Protein AF-T0K5M2-F1 (afdb_monomer_lite)

Foldseek 3Di:
DVQLLVCLVVLHARPAAQQNPDDPPVPDDDDDDDDPDPPCRSLNVLCCVLQVVQPDPAADAPPDDPVVLVVLLVSLQSLLSNLSSLSSVLSVCVVVLHAQVVNQVSLVSNVVSVVSCCGHPVRHLVNCLVCVLVDALVSNLSSLQSLLSSLLSLLSSLVSVVVCLVVVSHDVVVSVVCVVVVVSVCSNVVSLLVLLSSLQSFFFDPDQSAANVPDDPQPRRTSLRSHPPNVSNLSSLLSSLVVLLCVLQVDDLVPVVSNVVSLSSSVSSLSSLCSSCSVPVVSVVSSVVSVVSSVVSVVVSVVVPPPDDDDDDDDDDDDDDDD

Organism: Colletotrichum gloeosporioides (strain Cg-14) (NCBI:txid1237896)

Sequence (323 aa):
MFDTLSAAMTERPVTVSDEESKENDETKDEVEAGQQRRGSSTSDWNDRFIIKRHQKLAPLRWPCPEQAVSRELRDAAPVKVLLFRKITRLQTLSSRGAKEETVESAIQDALSVYRHWNMTYGPLFQDCVQYHDSLPSTVQSWYVCLLGHWLLAVMILADTISLMDEQSMSMPPRARQRAETNMIDNLRRSSTRMVSDLAKASTPREDDLGKLPEYHHAAKEGALLTEPWTMVLMRSFTMAGLSLLDEATTREPQDEIAVEDSQRRCEDCVKALWYLGRKSSLSLKVAAILGDGLERSRLRGLGSGTDFAGAGEQSTISQVEVF

pLDDT: mean 81.75, std 19.87, range [28.97, 98.44]

Radius of gyration: 25.28 Å; chains: 1; bounding box: 56×110×56 Å

Secondary structure (DSSP, 8-state):
-HHHHHHHHHTPPPSS-TTT------S---S----------HHHHHHHHHHHTT--SS---SS--HHHHHHHHHHHHHHHHHHHHHHHHHHHHHHTT--HHHHHHHHHHHHHHHHHHHHHTHHHHHHHHHTGGGS-HHHHHHHHHHHHHHHHHHHHHHHHHHHHHHTT-S-HHHHHHHHHTTHHHHHHHHHHHHHHHHHHHHSPPSSGGG--TTS-HHHHT-GGGG-S-HHHHHHHHHHHHHHHHHHHHHS-TT-HHHHHHHHHHHHHHHHHHHHHTTT-HHHHHHHHHHHHHHHHHHHHHHHTT------------------

Structure (mmCIF, N/CA/C/O backbone):
data_AF-T0K5M2-F1
#
_entry.id   AF-T0K5M2-F1
#
loop_
_atom_site.group_PDB
_atom_site.id
_atom_site.type_symbol
_atom_site.label_atom_id
_atom_site.label_alt_id
_atom_site.label_comp_id
_atom_site.label_asym_id
_atom_site.label_entity_id
_atom_site.label_seq_id
_atom_site.pdbx_PDB_ins_code
_atom_site.Cartn_x
_atom_site.Cartn_y
_atom_site.Cartn_z
_atom_site.occupancy
_atom_site.B_iso_or_equiv
_atom_site.auth_seq_id
_atom_site.auth_comp_id
_atom_site.auth_asym_id
_atom_site.auth_atom_id
_atom_site.pdbx_PDB_model_num
ATOM 1 N N . MET A 1 1 ? 3.183 17.706 4.857 1.00 62.88 1 MET A N 1
ATOM 2 C CA . MET A 1 1 ? 3.154 16.330 4.302 1.00 62.88 1 MET A CA 1
ATOM 3 C C . MET A 1 1 ? 4.054 15.381 5.081 1.00 62.88 1 MET A C 1
ATOM 5 O O . MET A 1 1 ? 3.549 14.362 5.525 1.00 62.88 1 MET A O 1
ATOM 9 N N . PHE A 1 2 ? 5.346 15.696 5.263 1.00 75.62 2 PHE A N 1
ATOM 10 C CA . PHE A 1 2 ? 6.266 14.824 6.010 1.00 75.62 2 PHE A CA 1
ATOM 11 C C . PHE A 1 2 ? 5.777 14.533 7.437 1.00 75.62 2 PHE A C 1
ATOM 13 O O . PHE A 1 2 ? 5.745 13.372 7.828 1.00 75.62 2 PHE A O 1
ATOM 20 N N . ASP A 1 3 ? 5.305 15.558 8.162 1.00 81.62 3 ASP A N 1
ATOM 21 C CA . ASP A 1 3 ? 4.740 15.384 9.509 1.00 81.62 3 ASP A CA 1
ATOM 22 C C . ASP A 1 3 ? 3.558 14.406 9.519 1.00 81.62 3 ASP A C 1
ATOM 24 O O . ASP A 1 3 ? 3.590 13.439 10.261 1.00 81.62 3 ASP A O 1
ATOM 28 N N . THR A 1 4 ? 2.575 14.583 8.630 1.00 81.88 4 THR A N 1
ATOM 29 C CA . THR A 1 4 ? 1.405 13.695 8.506 1.00 81.88 4 THR A CA 1
ATOM 30 C C . THR A 1 4 ? 1.795 12.244 8.229 1.00 81.88 4 THR A C 1
ATOM 32 O O . THR A 1 4 ? 1.283 11.331 8.868 1.00 81.88 4 THR A O 1
ATOM 35 N N . LEU A 1 5 ? 2.701 12.020 7.275 1.00 82.75 5 LEU A N 1
ATOM 36 C CA . LEU A 1 5 ? 3.111 10.670 6.893 1.00 82.75 5 LEU A CA 1
ATOM 37 C C . LEU A 1 5 ? 3.925 10.005 8.015 1.00 82.75 5 LEU A C 1
ATOM 39 O O . LEU A 1 5 ? 3.679 8.854 8.362 1.00 82.75 5 LEU A O 1
ATOM 43 N N . SER A 1 6 ? 4.854 10.755 8.621 1.00 84.56 6 SER A N 1
ATOM 44 C CA . SER A 1 6 ? 5.627 10.306 9.782 1.00 84.56 6 SER A CA 1
ATOM 45 C C . SER A 1 6 ? 4.716 9.986 10.957 1.00 84.56 6 SER A C 1
ATOM 47 O O . SER A 1 6 ? 4.902 8.942 11.567 1.00 84.56 6 SER A O 1
ATOM 49 N N . ALA A 1 7 ? 3.746 10.853 11.245 1.00 83.06 7 ALA A N 1
ATOM 50 C CA . ALA A 1 7 ? 2.798 10.699 12.334 1.00 83.06 7 ALA A CA 1
ATOM 51 C C . ALA A 1 7 ? 1.959 9.432 12.178 1.00 83.06 7 ALA A C 1
ATOM 53 O O . ALA A 1 7 ? 1.924 8.618 13.095 1.00 83.06 7 ALA A O 1
ATOM 54 N N . ALA A 1 8 ? 1.394 9.222 10.984 1.00 82.50 8 ALA A N 1
ATOM 55 C CA . ALA A 1 8 ? 0.623 8.025 10.664 1.00 82.50 8 ALA A CA 1
ATOM 56 C C . ALA A 1 8 ? 1.438 6.741 10.850 1.00 82.50 8 ALA A C 1
ATOM 58 O O . ALA A 1 8 ? 0.945 5.763 11.404 1.00 82.50 8 ALA A O 1
ATOM 59 N N . MET A 1 9 ? 2.693 6.748 10.391 1.00 86.94 9 MET A N 1
ATOM 60 C CA . MET A 1 9 ? 3.596 5.612 10.529 1.00 86.94 9 MET A CA 1
ATOM 61 C C . MET A 1 9 ? 3.960 5.370 12.000 1.00 86.94 9 MET A C 1
ATOM 63 O O . MET A 1 9 ? 3.878 4.247 12.482 1.00 86.94 9 MET A O 1
ATOM 67 N N . THR A 1 10 ? 4.395 6.379 12.743 1.00 86.06 10 THR A N 1
ATOM 68 C CA . THR A 1 10 ? 4.865 6.178 14.124 1.00 86.06 10 THR A CA 1
ATOM 69 C C . THR A 1 10 ? 3.744 6.234 15.160 1.00 86.06 10 THR A C 1
ATOM 71 O O . THR A 1 10 ? 4.054 6.326 16.342 1.00 86.06 10 THR A O 1
ATOM 74 N N . GLU A 1 11 ? 2.480 6.246 14.726 1.00 82.06 11 GLU A N 1
ATOM 75 C CA . GLU A 1 11 ? 1.286 6.323 15.583 1.00 82.06 11 GLU A CA 1
ATOM 76 C C . GLU A 1 11 ? 1.354 7.470 16.603 1.00 82.06 11 GLU A C 1
ATOM 78 O O . GLU A 1 11 ? 0.851 7.379 17.722 1.00 82.06 11 GLU A O 1
ATOM 83 N N . ARG A 1 12 ? 1.995 8.581 16.219 1.00 84.69 12 ARG A N 1
ATOM 84 C CA . ARG A 1 12 ? 2.067 9.780 17.060 1.00 84.69 12 ARG A CA 1
ATOM 85 C C . ARG A 1 12 ? 1.033 10.804 16.601 1.00 84.69 12 ARG A C 1
ATOM 87 O O . ARG A 1 12 ? 0.718 10.854 15.411 1.00 84.69 12 ARG A O 1
ATOM 94 N N . PRO A 1 13 ? 0.585 11.698 17.492 1.00 77.62 13 PRO A N 1
ATOM 95 C CA . PRO A 1 13 ? -0.178 12.867 17.082 1.00 77.62 13 PRO A CA 1
ATOM 96 C C . PRO A 1 13 ? 0.590 13.715 16.055 1.00 77.62 13 PRO A C 1
ATOM 98 O O . PRO A 1 13 ? 1.820 13.858 16.119 1.00 77.62 13 PRO A O 1
ATOM 101 N N . VAL A 1 14 ? -0.149 14.287 15.105 1.00 79.00 14 VAL A N 1
ATOM 102 C CA . VAL A 1 14 ? 0.370 15.334 14.215 1.00 79.00 14 VAL A CA 1
ATOM 103 C C . VAL A 1 14 ? 0.657 16.604 15.010 1.00 79.00 14 VAL A C 1
ATOM 105 O O . VAL A 1 14 ? 0.024 16.858 16.032 1.00 79.00 14 VAL A O 1
ATOM 108 N N . THR A 1 15 ? 1.605 17.410 14.530 1.00 77.44 15 THR A N 1
ATOM 109 C CA . THR A 1 15 ? 1.996 18.662 15.201 1.00 77.44 15 THR A CA 1
ATOM 110 C C . THR A 1 15 ? 0.858 19.683 15.184 1.00 77.44 15 THR A C 1
ATOM 112 O O . THR A 1 15 ? 0.702 20.453 16.125 1.00 77.44 15 THR A O 1
ATOM 115 N N . VAL A 1 16 ? 0.065 19.680 14.109 1.00 71.06 16 VAL A N 1
ATOM 116 C CA . VAL A 1 16 ? -1.137 20.502 13.954 1.00 71.06 16 VAL A CA 1
ATOM 117 C C . VAL A 1 16 ? -2.230 19.609 13.382 1.00 71.06 16 VAL A C 1
ATOM 119 O O . VAL A 1 16 ? -2.056 19.045 12.298 1.00 71.06 16 VAL A O 1
ATOM 122 N N . SER A 1 17 ? -3.333 19.446 14.113 1.00 68.69 17 SER A N 1
ATOM 123 C CA . SER A 1 17 ? -4.482 18.680 13.620 1.00 68.69 17 SER A CA 1
ATOM 124 C C . SER A 1 17 ? -5.353 19.498 12.659 1.00 68.69 17 SER A C 1
ATOM 126 O O . SER A 1 17 ? -5.371 20.733 12.683 1.00 68.69 17 SER A O 1
ATOM 128 N N . ASP A 1 18 ? -6.109 18.806 11.805 1.00 67.81 18 ASP A N 1
ATOM 129 C CA . ASP A 1 18 ? -7.063 19.445 10.888 1.00 67.81 18 ASP A CA 1
ATOM 130 C C . ASP A 1 18 ? -8.199 20.140 11.660 1.00 67.81 18 ASP A C 1
ATOM 132 O O . ASP A 1 18 ? -8.779 21.120 11.185 1.00 67.81 18 ASP A O 1
ATOM 136 N N . GLU A 1 19 ? -8.506 19.643 12.859 1.00 65.25 19 GLU A N 1
ATOM 137 C CA . GLU A 1 19 ? -9.478 20.199 13.794 1.00 65.25 19 GLU A CA 1
ATOM 138 C C . GLU A 1 19 ? -8.991 21.482 14.484 1.00 65.25 19 GLU A C 1
ATOM 140 O O . GLU A 1 19 ? -9.821 22.324 14.831 1.00 65.25 19 GLU A O 1
ATOM 145 N N . GLU A 1 20 ? -7.676 21.628 14.675 1.00 58.34 20 GLU A N 1
ATOM 146 C CA . GLU A 1 20 ? -7.018 22.826 15.224 1.00 58.34 20 GLU A CA 1
ATOM 147 C C . GLU A 1 20 ? -6.686 23.857 14.134 1.00 58.34 20 GLU A C 1
ATOM 149 O O . GLU A 1 20 ? -6.501 25.030 14.434 1.00 58.34 20 GLU A O 1
ATOM 154 N N . SER A 1 21 ? -6.687 23.451 12.859 1.00 56.62 21 SER A N 1
ATOM 155 C CA . SER A 1 21 ? -6.477 24.329 11.695 1.00 56.62 21 SER A CA 1
ATOM 156 C C . SER A 1 21 ? -7.741 25.082 11.255 1.00 56.62 21 SER A C 1
ATOM 158 O O . SER A 1 21 ? -7.838 25.516 10.107 1.00 56.62 21 SER A O 1
ATOM 160 N N . LYS A 1 22 ? -8.747 25.203 12.128 1.00 51.97 22 LYS A N 1
ATOM 161 C CA . LYS A 1 22 ? -9.926 26.024 11.846 1.00 51.97 22 LYS A CA 1
ATOM 162 C C . LYS A 1 22 ? -9.471 27.479 11.787 1.00 51.97 22 LYS A C 1
ATOM 164 O O . LYS A 1 22 ? -9.067 28.032 12.805 1.00 51.97 22 LYS A O 1
ATOM 169 N N . GLU A 1 23 ? -9.547 28.106 10.616 1.00 47.66 23 GLU A N 1
ATOM 170 C CA . GLU A 1 23 ? -9.663 29.561 10.590 1.00 47.66 23 GLU A CA 1
ATOM 171 C C . GLU A 1 23 ? -10.908 29.901 11.418 1.00 47.66 23 GLU A C 1
ATOM 173 O O . GLU A 1 23 ? -12.000 29.396 11.141 1.00 47.66 23 GLU A O 1
ATOM 178 N N . ASN A 1 24 ? -10.736 30.689 12.481 1.00 39.84 24 ASN A N 1
ATOM 179 C CA . ASN A 1 24 ? -11.857 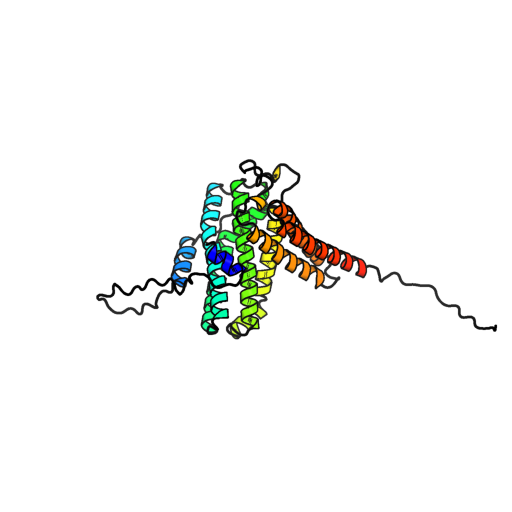31.379 13.099 1.00 39.84 24 ASN A CA 1
ATOM 180 C C . ASN A 1 24 ? -12.445 32.281 12.011 1.00 39.84 24 ASN A C 1
ATOM 182 O O . ASN A 1 24 ? -11.977 33.400 11.812 1.00 39.84 24 ASN A O 1
ATOM 186 N N . ASP A 1 25 ? -13.471 31.809 11.311 1.00 41.97 25 ASP A N 1
ATOM 187 C CA . ASP A 1 25 ? -14.315 32.632 10.441 1.00 41.97 25 ASP A CA 1
ATOM 188 C C . ASP A 1 25 ? -15.221 33.532 11.315 1.00 41.97 25 ASP A C 1
ATOM 190 O O . ASP A 1 25 ? -16.431 33.609 11.149 1.00 41.97 25 ASP A O 1
ATOM 194 N N . GLU A 1 26 ? -14.635 34.170 12.335 1.00 42.03 26 GLU A N 1
ATOM 195 C CA . GLU A 1 26 ? -15.303 35.056 13.294 1.00 42.03 26 GLU A CA 1
ATOM 196 C C . GLU A 1 26 ? -15.334 36.511 12.808 1.00 42.03 26 GLU A C 1
ATOM 198 O O . GLU A 1 26 ? -15.679 37.417 13.558 1.00 42.03 26 GLU A O 1
ATOM 203 N N . THR A 1 27 ? -15.007 36.782 11.543 1.00 43.94 27 THR A N 1
ATOM 204 C CA . THR A 1 27 ? 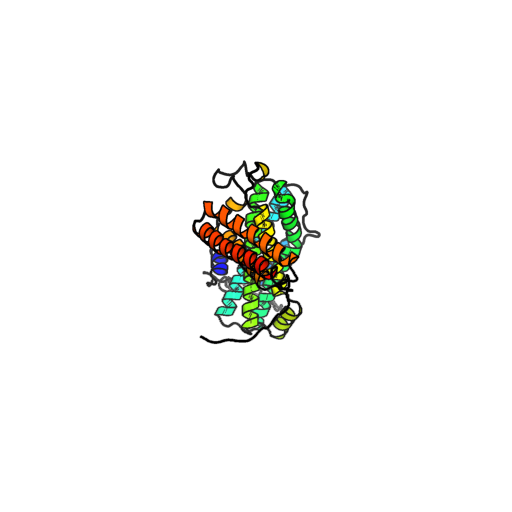-15.148 38.133 10.982 1.00 43.94 27 THR A CA 1
ATOM 205 C C . THR A 1 27 ? -15.655 38.098 9.548 1.00 43.94 27 THR A C 1
ATOM 207 O O . THR A 1 27 ? -14.895 38.335 8.612 1.00 43.94 27 THR A O 1
ATOM 210 N N . LYS A 1 28 ? -16.965 37.845 9.395 1.00 41.09 28 LYS A N 1
ATOM 211 C CA . LYS A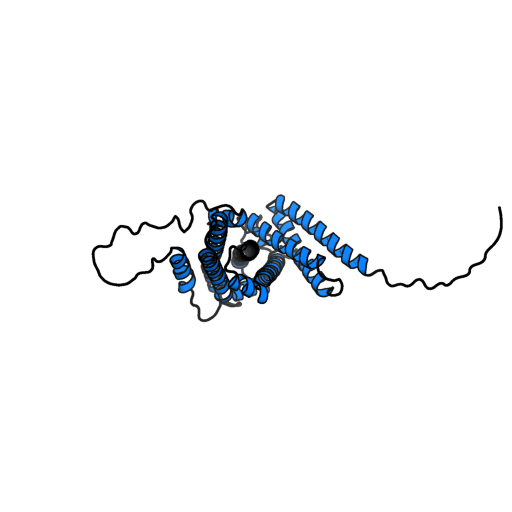 1 28 ? -17.887 38.576 8.494 1.00 41.09 28 LYS A CA 1
ATOM 212 C C . LYS A 1 28 ? -19.299 37.973 8.536 1.00 41.09 28 LYS A C 1
ATOM 214 O O . LYS A 1 28 ? -19.767 37.407 7.558 1.00 41.09 28 LYS A O 1
ATOM 219 N N . ASP A 1 29 ? -19.994 38.179 9.651 1.00 36.25 29 ASP A N 1
ATOM 220 C CA . ASP A 1 29 ? -21.460 38.160 9.676 1.00 36.25 29 ASP A CA 1
ATOM 221 C C . ASP A 1 29 ? -21.952 39.568 10.040 1.00 36.25 29 ASP A C 1
ATOM 223 O O . ASP A 1 29 ? -22.272 39.871 11.186 1.00 36.25 29 ASP A O 1
ATOM 227 N N . GLU A 1 30 ? -22.010 40.448 9.039 1.00 40.59 30 GLU A N 1
ATOM 228 C CA . GLU A 1 30 ? -23.050 41.474 9.008 1.00 40.59 30 GLU A CA 1
ATOM 229 C C . GLU A 1 30 ? -24.086 41.046 7.967 1.00 40.59 30 GLU A C 1
ATOM 231 O O . GLU A 1 30 ? -23.853 41.120 6.766 1.00 40.59 30 GLU A O 1
ATOM 236 N N . VAL A 1 31 ? -25.226 40.598 8.503 1.00 42.16 31 VAL A N 1
ATOM 237 C CA . VAL A 1 31 ? -26.570 40.639 7.915 1.00 42.16 31 VAL A CA 1
ATOM 238 C C . VAL A 1 31 ? -26.751 39.889 6.588 1.00 42.16 31 VAL A C 1
ATOM 240 O O . VAL A 1 31 ? -26.546 40.451 5.524 1.00 42.16 31 VAL A O 1
ATOM 243 N N . GLU A 1 32 ? -27.284 38.662 6.640 1.00 34.16 32 GLU A N 1
ATOM 244 C CA . GLU A 1 32 ? -28.533 38.316 5.936 1.00 34.16 32 GLU A CA 1
ATOM 245 C C . GLU A 1 32 ? -29.036 36.895 6.256 1.00 34.16 32 GLU A C 1
ATOM 247 O O . GLU A 1 32 ? -28.305 35.983 6.632 1.00 34.16 32 GLU A O 1
ATOM 252 N N . ALA A 1 33 ? -30.355 36.759 6.180 1.00 37.84 33 ALA A N 1
ATOM 253 C CA . ALA A 1 33 ? -31.188 35.773 6.846 1.00 37.84 33 ALA A CA 1
ATOM 254 C C . ALA A 1 33 ? -31.039 34.302 6.396 1.00 37.84 33 ALA A C 1
ATOM 256 O O . ALA A 1 33 ? -30.951 33.976 5.216 1.00 37.84 33 ALA A O 1
ATOM 257 N N . GLY A 1 34 ? -31.256 33.393 7.356 1.00 36.47 34 GLY A N 1
ATOM 258 C CA . GLY A 1 34 ? -32.264 32.342 7.164 1.00 36.47 34 GLY A CA 1
ATOM 259 C C . GLY A 1 34 ? -31.859 31.030 6.488 1.00 36.47 34 GLY A C 1
ATOM 260 O O . GLY A 1 34 ? -32.738 30.350 5.965 1.00 36.47 34 GLY A O 1
ATOM 261 N N . GLN A 1 35 ? -30.595 30.606 6.530 1.00 33.69 35 GLN A N 1
ATOM 262 C CA . GLN A 1 35 ? -30.238 29.222 6.189 1.00 33.69 35 GLN A CA 1
ATOM 263 C C . GLN A 1 35 ? -29.365 28.606 7.277 1.00 33.69 35 GLN A C 1
ATOM 265 O O . GLN A 1 35 ? -28.280 29.099 7.569 1.00 33.69 35 GLN A O 1
ATOM 270 N N . GLN A 1 36 ? -29.834 27.496 7.857 1.00 35.81 36 GLN A N 1
ATOM 271 C CA . GLN A 1 36 ? -29.040 26.601 8.699 1.00 35.81 36 GLN A CA 1
ATOM 272 C C . GLN A 1 36 ? -27.835 26.086 7.901 1.00 35.81 36 GLN A C 1
ATOM 274 O O . GLN A 1 36 ? -27.866 25.016 7.293 1.00 35.81 36 GLN A O 1
ATOM 279 N N . ARG A 1 37 ? -26.745 26.853 7.901 1.00 36.56 37 ARG A N 1
ATOM 280 C CA . ARG A 1 37 ? -25.438 26.380 7.467 1.00 36.56 37 ARG A CA 1
ATOM 281 C C . ARG A 1 37 ? -24.904 25.482 8.575 1.00 36.56 37 ARG A C 1
ATOM 283 O O . ARG A 1 37 ? -24.363 25.952 9.570 1.00 36.56 37 ARG A O 1
ATOM 290 N N . ARG A 1 38 ? -25.080 24.164 8.417 1.00 37.00 38 ARG A N 1
ATOM 291 C CA . ARG A 1 38 ? -24.237 23.182 9.114 1.00 37.00 38 ARG A CA 1
ATOM 292 C C . ARG A 1 38 ? -22.789 23.600 8.869 1.00 37.00 38 ARG A C 1
ATOM 294 O O . ARG A 1 38 ? -22.379 23.663 7.713 1.00 37.00 38 ARG A O 1
ATOM 301 N N . GLY A 1 39 ? -22.059 23.923 9.936 1.00 37.28 39 GLY A N 1
ATOM 302 C CA . GLY A 1 39 ? -20.655 24.314 9.857 1.00 37.28 39 GLY A CA 1
ATOM 303 C C . GLY A 1 39 ? -19.879 23.309 9.009 1.00 37.28 39 GLY A C 1
ATOM 304 O O . GLY A 1 39 ? -19.819 22.123 9.335 1.00 37.28 39 GLY A O 1
ATOM 305 N N . SER A 1 40 ? -19.348 23.778 7.883 1.00 40.41 40 SER A N 1
ATOM 306 C CA . SER A 1 40 ? -18.559 22.971 6.960 1.00 40.41 40 SER A CA 1
ATOM 307 C C . SER A 1 40 ? -17.238 22.634 7.642 1.00 40.41 40 SER A C 1
ATOM 309 O O . SER A 1 40 ? -16.347 23.476 7.710 1.00 40.41 40 SER A O 1
ATOM 311 N N . SER A 1 41 ? -17.111 21.424 8.190 1.00 50.34 41 SER A N 1
ATOM 312 C CA . SER A 1 41 ? -15.847 20.977 8.785 1.00 50.34 41 SER A CA 1
ATOM 313 C C . SER A 1 41 ? -14.713 21.016 7.747 1.00 50.34 41 SER A C 1
ATOM 315 O O . SER A 1 41 ? -14.940 20.794 6.557 1.00 50.34 41 SER A O 1
ATOM 317 N N . THR A 1 42 ? -13.476 21.259 8.177 1.00 50.97 42 THR A N 1
ATOM 318 C CA . THR A 1 42 ? -12.269 21.202 7.327 1.00 50.97 42 THR A CA 1
ATOM 319 C C . THR A 1 42 ? -12.089 19.834 6.643 1.00 50.97 42 THR A C 1
ATOM 321 O O . THR A 1 42 ? -11.547 19.760 5.538 1.00 50.97 42 THR A O 1
ATOM 324 N N . SER A 1 43 ? -12.622 18.757 7.243 1.00 52.50 43 SER A N 1
ATOM 325 C CA . SER A 1 43 ? -12.725 17.421 6.628 1.00 52.50 43 SER A CA 1
ATOM 326 C C . SER A 1 43 ? -13.580 17.437 5.352 1.00 52.50 43 SER A C 1
ATOM 328 O O . SER A 1 43 ? -13.162 16.889 4.333 1.00 52.50 43 SER A O 1
ATOM 330 N N . ASP A 1 44 ? -14.720 18.136 5.382 1.00 56.62 44 ASP A N 1
ATOM 331 C CA . ASP A 1 44 ? -15.634 18.296 4.239 1.00 56.62 44 ASP A CA 1
ATOM 332 C C . ASP A 1 44 ? -15.012 19.183 3.143 1.00 56.62 44 ASP A C 1
ATOM 334 O O . ASP A 1 44 ? -15.174 18.923 1.953 1.00 56.62 44 ASP A O 1
ATOM 338 N N . TRP A 1 45 ? -14.201 20.181 3.520 1.00 55.19 45 TRP A N 1
ATOM 339 C CA . TRP A 1 45 ? -13.429 20.982 2.560 1.00 55.19 45 TRP A CA 1
ATOM 340 C C . TRP A 1 45 ? -12.387 20.146 1.801 1.00 55.19 45 TRP A C 1
ATOM 342 O O . TRP A 1 45 ? -12.370 20.159 0.570 1.00 55.19 45 TRP A O 1
ATOM 352 N N . ASN A 1 46 ? -11.535 19.384 2.492 1.00 61.00 46 ASN A N 1
ATOM 353 C CA . ASN A 1 46 ? -10.502 18.582 1.824 1.00 61.00 46 ASN A CA 1
ATOM 354 C C . ASN A 1 46 ? -11.101 17.527 0.882 1.00 61.00 46 ASN A C 1
ATOM 356 O O . ASN A 1 46 ? -10.656 17.402 -0.262 1.00 61.00 46 ASN A O 1
ATOM 360 N N . ASP A 1 47 ? -12.136 16.813 1.331 1.00 63.59 47 ASP A N 1
ATOM 361 C CA . ASP A 1 47 ? -12.785 15.774 0.529 1.00 63.59 47 ASP A CA 1
ATOM 362 C C . ASP A 1 47 ? -13.465 16.392 -0.694 1.00 63.59 47 ASP A C 1
ATOM 364 O O . ASP A 1 47 ? -13.290 15.930 -1.821 1.00 63.59 47 ASP A O 1
ATOM 368 N N . ARG A 1 48 ? -14.172 17.510 -0.517 1.00 59.84 48 ARG A N 1
ATOM 369 C CA . ARG A 1 48 ? -14.906 18.161 -1.601 1.00 59.84 48 ARG A CA 1
ATOM 370 C C . ARG A 1 48 ? -13.992 18.744 -2.678 1.00 59.84 48 ARG A C 1
ATOM 372 O O . ARG A 1 48 ? -14.342 18.641 -3.849 1.00 59.84 48 ARG A O 1
ATOM 379 N N . PHE A 1 49 ? -12.840 19.317 -2.335 1.00 60.12 49 PHE A N 1
ATOM 380 C CA . PHE A 1 49 ? -11.928 19.889 -3.337 1.00 60.12 49 PHE A CA 1
ATOM 381 C C . PHE A 1 49 ? -11.051 18.838 -4.023 1.00 60.12 49 PHE A C 1
ATOM 383 O O . PHE A 1 49 ? -10.828 18.933 -5.231 1.00 60.12 49 PHE A O 1
ATOM 390 N N . ILE A 1 50 ? -10.591 17.820 -3.291 1.00 63.72 50 ILE A N 1
ATOM 391 C CA . ILE A 1 50 ? -9.723 16.775 -3.847 1.00 63.72 50 ILE A CA 1
ATOM 392 C C . ILE A 1 50 ? -10.544 15.766 -4.671 1.00 63.72 50 ILE A C 1
ATOM 394 O O . ILE A 1 50 ? -10.134 15.405 -5.775 1.00 63.72 50 ILE A O 1
ATOM 398 N N . ILE A 1 51 ? -11.732 15.370 -4.194 1.00 65.00 51 ILE A N 1
ATOM 399 C CA . ILE A 1 51 ? -12.564 14.332 -4.826 1.00 65.00 51 ILE A CA 1
ATOM 400 C C . ILE A 1 51 ? -13.470 14.915 -5.926 1.00 65.00 51 ILE A C 1
ATOM 402 O O . ILE A 1 51 ? -13.559 14.327 -7.005 1.00 65.00 51 ILE A O 1
ATOM 406 N N . LYS A 1 52 ? -14.121 16.083 -5.734 1.00 56.88 52 LYS A N 1
ATOM 407 C CA . LYS A 1 52 ? -15.039 16.619 -6.773 1.00 56.88 52 LYS A CA 1
ATOM 408 C C . LYS A 1 52 ? -14.330 17.182 -8.001 1.00 56.88 52 LYS A C 1
ATOM 410 O O . LYS A 1 52 ? -14.944 17.227 -9.063 1.00 56.88 52 LYS A O 1
ATOM 415 N N . ARG A 1 53 ? -13.055 17.574 -7.902 1.00 55.31 53 ARG A N 1
ATOM 416 C CA . ARG A 1 53 ? -12.278 18.026 -9.071 1.00 55.31 53 ARG A CA 1
ATOM 417 C C . ARG A 1 53 ? -12.076 16.909 -10.109 1.00 55.31 53 ARG A C 1
ATOM 419 O O . ARG A 1 53 ? -11.817 17.213 -11.268 1.00 55.31 53 ARG A O 1
ATOM 426 N N . HIS A 1 54 ? -12.255 15.643 -9.719 1.00 57.62 54 HIS A N 1
ATOM 427 C CA . HIS A 1 54 ? -11.913 14.468 -10.525 1.00 57.62 54 HIS A CA 1
ATOM 428 C C . HIS A 1 54 ? -13.102 13.528 -10.789 1.00 57.62 54 HIS A C 1
ATOM 430 O O . HIS A 1 54 ? -12.918 12.314 -10.857 1.00 57.62 54 HIS A O 1
ATOM 436 N N . GLN A 1 55 ? -14.321 14.051 -10.977 1.00 59.31 55 GLN A N 1
ATOM 437 C CA . GLN A 1 55 ? -15.434 13.247 -11.511 1.00 59.31 55 GLN A CA 1
ATOM 438 C C . GLN A 1 55 ? -15.187 12.913 -12.993 1.00 59.31 55 GLN A C 1
ATOM 440 O O . GLN A 1 55 ? -15.730 13.545 -13.896 1.00 59.31 55 GLN A O 1
ATOM 445 N N . LYS A 1 56 ? -14.308 11.940 -13.247 1.00 64.75 56 LYS A N 1
ATOM 446 C CA . LYS A 1 56 ? -14.044 11.395 -14.582 1.00 64.75 56 LYS A CA 1
ATOM 447 C C . LYS A 1 56 ? -15.112 10.353 -14.915 1.00 64.75 56 LYS A C 1
ATOM 449 O O . LYS A 1 56 ? -15.477 9.543 -14.069 1.00 64.75 56 LYS A O 1
ATOM 454 N N . LEU A 1 57 ? -15.601 10.374 -16.158 1.00 66.31 57 LEU A N 1
ATOM 455 C CA . LEU A 1 57 ? -16.585 9.406 -16.663 1.00 66.31 57 LEU A CA 1
ATOM 456 C C . LEU A 1 57 ? -16.004 7.986 -16.763 1.00 66.31 57 LEU A C 1
ATOM 458 O O . LEU A 1 57 ? -16.750 7.016 -16.671 1.00 66.31 57 LEU A O 1
ATOM 462 N N . ALA A 1 58 ? -14.685 7.873 -16.947 1.00 82.06 58 ALA A N 1
ATOM 463 C CA . ALA A 1 58 ? -13.964 6.609 -16.975 1.00 82.06 58 ALA A CA 1
ATOM 464 C C . ALA A 1 58 ? -12.524 6.770 -16.439 1.00 82.06 58 ALA A C 1
ATOM 466 O O . ALA A 1 58 ? -11.933 7.843 -16.616 1.00 82.06 58 ALA A O 1
ATOM 467 N N . PRO A 1 59 ? -11.944 5.727 -15.818 1.00 89.50 59 PRO A N 1
ATOM 468 C CA . PRO A 1 59 ? -10.550 5.719 -15.369 1.00 89.50 59 PRO A CA 1
ATOM 469 C C . PRO A 1 59 ? -9.581 5.686 -16.557 1.00 89.50 59 PRO A C 1
ATOM 471 O O . PRO A 1 59 ? -9.876 5.065 -17.581 1.00 89.50 59 PRO A O 1
ATOM 474 N N . LEU A 1 60 ? -8.405 6.306 -16.417 1.00 92.94 60 LEU A N 1
ATOM 475 C CA . LEU A 1 60 ? -7.347 6.210 -17.429 1.00 92.94 60 LEU A CA 1
ATOM 476 C C . LEU A 1 60 ? -6.785 4.776 -17.474 1.00 92.94 60 LEU A C 1
ATOM 478 O O . LEU A 1 60 ? -6.640 4.135 -16.434 1.00 92.94 60 LEU A O 1
ATOM 482 N N . ARG A 1 61 ? -6.466 4.280 -18.675 1.00 94.12 61 ARG A N 1
ATOM 483 C CA . ARG A 1 61 ? -5.876 2.952 -18.919 1.00 94.12 61 ARG A CA 1
ATOM 484 C C . ARG A 1 61 ? -4.619 3.071 -19.776 1.00 94.12 61 ARG A C 1
ATOM 486 O O . ARG A 1 61 ? -4.504 4.006 -20.570 1.00 94.12 61 ARG A O 1
ATOM 493 N N . TRP A 1 62 ? -3.694 2.131 -19.633 1.00 91.75 62 TRP A N 1
ATOM 494 C CA . TRP A 1 62 ? -2.560 1.956 -20.547 1.00 91.75 62 TRP A CA 1
ATOM 495 C C . TRP A 1 62 ? -2.949 1.011 -21.704 1.00 91.75 62 TRP A C 1
ATOM 497 O O . TRP A 1 62 ? -3.706 0.066 -21.469 1.00 91.75 62 TRP A O 1
ATOM 507 N N . PRO A 1 63 ? -2.439 1.197 -22.938 1.00 92.62 63 PRO A N 1
ATOM 508 C CA . PRO A 1 63 ? -1.540 2.260 -23.393 1.00 92.62 63 PRO A CA 1
ATOM 509 C C . PRO A 1 63 ? -2.246 3.606 -23.588 1.00 92.62 63 PRO A C 1
ATOM 511 O O . PRO A 1 63 ? -3.343 3.684 -24.136 1.00 92.62 63 PRO A O 1
ATOM 514 N N . CYS A 1 64 ? -1.591 4.688 -23.166 1.00 91.31 64 CYS A N 1
ATOM 515 C CA . CYS A 1 64 ? -2.047 6.059 -23.393 1.00 91.31 64 CYS A CA 1
ATOM 516 C C . CYS A 1 64 ? -0.848 7.023 -23.500 1.00 91.31 64 CYS A C 1
ATOM 518 O O . CYS A 1 64 ? 0.278 6.635 -23.184 1.00 91.31 64 CYS A O 1
ATOM 520 N N . PRO A 1 65 ? -1.046 8.273 -23.967 1.00 93.25 65 PRO A N 1
ATOM 521 C CA . PRO A 1 65 ? 0.045 9.237 -24.075 1.00 93.25 65 PRO A CA 1
ATOM 522 C C . PRO A 1 65 ? 0.726 9.487 -22.725 1.00 93.25 65 PRO A C 1
ATOM 524 O O . PRO A 1 65 ? 0.047 9.685 -21.716 1.00 93.25 65 PRO A O 1
ATOM 527 N N . GLU A 1 66 ? 2.058 9.577 -22.710 1.00 90.88 66 GLU A N 1
ATOM 528 C CA . GLU A 1 66 ? 2.835 9.798 -21.481 1.00 90.88 66 GLU A CA 1
ATOM 529 C C . GLU A 1 66 ? 2.353 11.031 -20.706 1.00 90.88 66 GLU A C 1
ATOM 531 O O . GLU A 1 66 ? 2.168 10.968 -19.493 1.00 90.88 66 GLU A O 1
ATOM 536 N N . GLN A 1 67 ? 2.035 12.135 -21.398 1.00 92.31 67 GLN A N 1
ATOM 537 C CA . GLN A 1 67 ? 1.555 13.342 -20.720 1.00 92.31 67 GLN A CA 1
ATOM 538 C C . GLN A 1 67 ? 0.219 13.131 -19.992 1.00 92.31 67 GLN A C 1
ATOM 540 O O . GLN A 1 67 ? -0.067 13.877 -19.052 1.00 92.31 67 GLN A O 1
ATOM 545 N N . ALA A 1 68 ? -0.606 12.169 -20.418 1.00 92.81 68 ALA A N 1
ATOM 546 C CA . ALA A 1 68 ? -1.832 11.803 -19.714 1.00 92.81 68 ALA A CA 1
ATOM 547 C C . ALA A 1 68 ? -1.495 11.057 -18.416 1.00 92.81 68 ALA A C 1
ATOM 549 O O . ALA A 1 68 ? -1.969 11.458 -17.355 1.00 92.81 68 ALA A O 1
ATOM 550 N N . VAL A 1 69 ? -0.587 10.075 -18.477 1.00 93.81 69 VAL A N 1
ATOM 551 C CA . VAL A 1 69 ? -0.090 9.350 -17.295 1.00 93.81 69 VAL A CA 1
ATOM 552 C C . VAL A 1 69 ? 0.546 10.312 -16.292 1.00 93.81 69 VAL A C 1
ATOM 554 O O . VAL A 1 69 ? 0.184 10.310 -15.119 1.00 93.81 69 VAL A O 1
ATOM 557 N N . SER A 1 70 ? 1.430 11.212 -16.732 1.00 92.31 70 SER A N 1
ATOM 558 C CA . SER A 1 70 ? 2.080 12.178 -15.836 1.00 92.31 70 SER A CA 1
ATOM 559 C C . SER A 1 70 ? 1.100 13.169 -15.201 1.00 92.31 70 SER A C 1
ATOM 561 O O . SER A 1 70 ? 1.377 13.707 -14.129 1.00 92.31 70 SER A O 1
ATOM 563 N N . ARG A 1 71 ? -0.025 13.494 -15.854 1.00 91.75 71 ARG A N 1
ATOM 564 C CA . ARG A 1 71 ? -1.103 14.280 -15.223 1.00 91.75 71 ARG A CA 1
ATOM 565 C C . ARG A 1 71 ? -1.818 13.444 -14.169 1.00 91.75 71 ARG A C 1
ATOM 567 O O . ARG A 1 71 ? -1.941 13.903 -13.043 1.00 91.75 71 ARG A O 1
ATOM 574 N N . GLU A 1 72 ? -2.177 12.209 -14.501 1.00 93.12 72 GLU A N 1
ATOM 575 C CA . GLU A 1 72 ? -2.874 11.309 -13.584 1.00 93.12 72 GLU A CA 1
ATOM 576 C C . GLU A 1 72 ? -2.066 11.041 -12.304 1.00 93.12 72 GLU A C 1
ATOM 578 O O . GLU A 1 72 ? -2.597 11.127 -11.200 1.00 93.12 72 GLU A O 1
ATOM 583 N N . LEU A 1 73 ? -0.755 10.807 -12.428 1.00 93.75 73 LEU A N 1
ATOM 584 C CA . LEU A 1 73 ? 0.138 10.625 -11.279 1.00 93.75 73 LEU A CA 1
ATOM 585 C C . LEU A 1 73 ? 0.211 11.879 -10.388 1.00 93.75 73 LEU A C 1
ATOM 587 O O . LEU A 1 73 ? 0.275 11.764 -9.162 1.00 93.75 73 LEU A O 1
ATOM 591 N N . ARG A 1 74 ? 0.174 13.081 -10.983 1.00 92.12 74 ARG A N 1
ATOM 592 C CA . ARG A 1 74 ? 0.132 14.353 -10.238 1.00 92.12 74 ARG A CA 1
ATOM 593 C C . ARG A 1 74 ? -1.197 14.547 -9.513 1.00 92.12 74 ARG A C 1
ATOM 595 O O . ARG A 1 74 ? -1.184 14.983 -8.365 1.00 92.12 74 ARG A O 1
ATOM 602 N N . ASP A 1 75 ? -2.306 14.188 -10.151 1.00 91.00 75 ASP A N 1
ATOM 603 C CA . ASP A 1 75 ? -3.654 14.282 -9.576 1.00 91.00 75 ASP A CA 1
ATOM 604 C C . ASP A 1 75 ? -3.863 13.266 -8.434 1.00 91.00 75 ASP A C 1
ATOM 606 O O . ASP A 1 75 ? -4.518 13.567 -7.434 1.00 91.00 75 ASP A O 1
ATOM 610 N N . ALA A 1 76 ? -3.238 12.088 -8.525 1.00 93.06 76 ALA A N 1
ATOM 611 C CA . ALA A 1 76 ? -3.291 11.047 -7.498 1.00 93.06 76 ALA A CA 1
ATOM 612 C C . ALA A 1 76 ? -2.491 11.406 -6.226 1.00 93.06 76 ALA A C 1
ATOM 614 O O . ALA A 1 76 ? -2.867 11.031 -5.111 1.00 93.06 76 ALA A O 1
ATOM 615 N N . ALA A 1 77 ? -1.396 12.161 -6.357 1.00 91.56 77 ALA A N 1
ATOM 616 C CA . ALA A 1 77 ? -0.522 12.528 -5.240 1.00 91.56 77 ALA A CA 1
ATOM 617 C C . ALA A 1 77 ? -1.246 13.163 -4.027 1.00 91.56 77 ALA A C 1
ATOM 619 O O . ALA A 1 77 ? -1.024 12.696 -2.904 1.00 91.56 77 ALA A O 1
ATOM 620 N N . PRO A 1 78 ? -2.122 14.178 -4.176 1.00 90.50 78 PRO A N 1
ATOM 621 C CA . PRO A 1 78 ? -2.865 14.740 -3.046 1.00 90.50 78 PRO A CA 1
ATOM 622 C C . PRO A 1 78 ? -3.873 13.762 -2.427 1.00 90.50 78 PRO A C 1
ATOM 624 O O . PRO A 1 78 ? -4.093 13.820 -1.219 1.00 90.50 78 PRO A O 1
ATOM 627 N N . VAL A 1 79 ? -4.448 12.836 -3.200 1.00 92.75 79 VAL A N 1
ATOM 628 C CA . VAL A 1 79 ? -5.396 11.822 -2.693 1.00 92.75 79 VAL A CA 1
ATOM 629 C C . VAL A 1 79 ? -4.692 10.847 -1.753 1.00 92.75 79 VAL A C 1
ATOM 631 O O . VAL A 1 79 ? -5.200 10.521 -0.681 1.00 92.75 79 VAL A O 1
ATOM 634 N N . LYS A 1 80 ? -3.466 10.451 -2.103 1.00 94.00 80 LYS A N 1
ATOM 635 C CA . LYS A 1 80 ? -2.599 9.666 -1.223 1.00 94.00 80 LYS A CA 1
ATOM 636 C C . LYS A 1 80 ? -2.356 10.363 0.112 1.00 94.00 80 LYS A C 1
ATOM 638 O O . LYS A 1 80 ? -2.473 9.753 1.168 1.00 94.00 80 LYS A O 1
ATOM 643 N N . VAL A 1 81 ? -2.035 11.653 0.073 1.00 91.50 81 VAL A N 1
ATOM 644 C CA . VAL A 1 81 ? -1.802 12.454 1.285 1.00 91.50 81 VAL A CA 1
ATOM 645 C C . VAL A 1 81 ? -3.078 12.585 2.109 1.00 91.50 81 VAL A C 1
ATOM 647 O O . VAL A 1 81 ? -3.021 12.502 3.334 1.00 91.50 81 VAL A O 1
ATOM 650 N N . LEU A 1 82 ? -4.225 12.755 1.448 1.00 92.31 82 LEU A N 1
ATOM 651 C CA . LEU A 1 82 ? -5.525 12.806 2.102 1.00 92.31 82 LEU A CA 1
ATOM 652 C C . LEU A 1 82 ? -5.794 11.529 2.903 1.00 92.31 82 LEU A C 1
ATOM 654 O O . LEU A 1 82 ? -6.210 11.631 4.052 1.00 92.31 82 LEU A O 1
ATOM 658 N N . LEU A 1 83 ? -5.482 10.346 2.363 1.00 95.56 83 LEU A N 1
ATOM 659 C CA . LEU A 1 83 ? -5.646 9.090 3.099 1.00 95.56 83 LEU A CA 1
ATOM 660 C C . LEU A 1 83 ? -4.806 9.062 4.386 1.00 95.56 83 LEU A C 1
ATOM 662 O O . LEU A 1 83 ? -5.333 8.743 5.450 1.00 95.56 83 LEU A O 1
ATOM 666 N N . PHE A 1 84 ? -3.539 9.482 4.324 1.00 94.69 84 PHE A N 1
ATOM 667 C CA . PHE A 1 84 ? -2.698 9.606 5.521 1.00 94.69 84 PHE A CA 1
ATOM 668 C C . PHE A 1 84 ? -3.273 10.586 6.552 1.00 94.69 84 PHE A C 1
ATOM 670 O O . PHE A 1 84 ? -3.239 10.289 7.743 1.00 94.69 84 PHE A O 1
ATOM 677 N N . ARG A 1 85 ? -3.865 11.710 6.122 1.00 92.88 85 ARG A N 1
ATOM 678 C CA . ARG A 1 85 ? -4.558 12.638 7.040 1.00 92.88 85 ARG A CA 1
ATOM 679 C C . ARG A 1 85 ? -5.736 11.963 7.739 1.00 92.88 85 ARG A C 1
ATOM 681 O O . ARG A 1 85 ? -5.904 12.118 8.948 1.00 92.88 85 ARG A O 1
ATOM 688 N N . LYS A 1 86 ? -6.534 11.181 7.003 1.00 93.69 86 LYS A N 1
ATOM 689 C CA . LYS A 1 86 ? -7.664 10.437 7.580 1.00 93.69 86 LYS A CA 1
ATOM 690 C C . LYS A 1 86 ? -7.192 9.402 8.604 1.00 93.69 86 LYS A C 1
ATOM 692 O O . LYS A 1 86 ? -7.794 9.303 9.667 1.00 93.69 86 LYS A O 1
ATOM 697 N N . ILE A 1 87 ? -6.079 8.714 8.344 1.00 95.94 87 ILE A N 1
ATOM 698 C CA . ILE A 1 87 ? -5.452 7.788 9.303 1.00 95.94 87 ILE A CA 1
ATOM 699 C C . ILE A 1 87 ? -5.014 8.525 10.573 1.00 95.94 87 ILE A C 1
ATOM 701 O O . ILE A 1 87 ? -5.391 8.122 11.670 1.00 95.94 87 ILE A O 1
ATOM 705 N N . THR A 1 88 ? -4.291 9.643 10.451 1.00 93.69 88 THR A N 1
ATOM 706 C CA . THR A 1 88 ? -3.858 10.411 11.634 1.00 93.69 88 THR A CA 1
ATOM 707 C C . THR A 1 88 ? -5.035 10.948 12.442 1.00 93.69 88 THR A C 1
ATOM 709 O O . THR A 1 88 ? -4.978 10.998 13.672 1.00 93.69 88 THR A O 1
ATOM 712 N N . ARG A 1 89 ? -6.132 11.313 11.769 1.00 92.62 89 ARG A N 1
ATOM 713 C CA . ARG A 1 89 ? -7.375 11.723 12.423 1.00 92.62 89 ARG A CA 1
ATOM 714 C C . ARG A 1 89 ? -7.981 10.569 13.218 1.00 92.62 89 ARG A C 1
ATOM 716 O O . ARG A 1 89 ? -8.329 10.766 14.376 1.00 92.62 89 ARG A O 1
ATOM 723 N N . LEU A 1 90 ? -8.048 9.369 12.641 1.00 94.75 90 LEU A N 1
ATOM 724 C CA . LEU A 1 90 ? -8.503 8.164 13.341 1.00 94.75 90 LEU A CA 1
ATOM 725 C C . LEU A 1 90 ? -7.644 7.869 14.581 1.00 94.75 90 LEU A C 1
ATOM 727 O O . LEU A 1 90 ? -8.182 7.750 15.679 1.00 94.75 90 LEU A O 1
ATOM 731 N N . GLN A 1 91 ? -6.319 7.845 14.440 1.00 93.94 91 GLN A N 1
ATOM 732 C CA . GLN A 1 91 ? -5.389 7.634 15.560 1.00 93.94 91 GLN A CA 1
ATOM 733 C C . GLN A 1 91 ? -5.558 8.699 16.664 1.00 93.94 91 GLN A C 1
ATOM 735 O O . GLN A 1 91 ? -5.542 8.398 17.859 1.00 93.94 91 GLN A O 1
ATOM 740 N N . THR A 1 92 ? -5.806 9.953 16.278 1.00 91.06 92 THR A N 1
ATOM 741 C CA . THR A 1 92 ? -6.073 11.049 17.223 1.00 91.06 92 THR A CA 1
ATOM 742 C C . THR A 1 92 ? -7.407 10.864 17.949 1.00 91.06 92 THR A C 1
ATOM 744 O O . THR A 1 92 ? -7.473 11.038 19.162 1.00 91.06 92 THR A O 1
ATOM 747 N N . LEU A 1 93 ? -8.470 10.477 17.239 1.00 91.00 93 LEU A N 1
ATOM 748 C CA . LEU A 1 93 ? -9.770 10.183 17.848 1.00 91.00 93 LEU A CA 1
ATOM 749 C C . LEU A 1 93 ? -9.687 9.001 18.822 1.00 91.00 93 LEU A C 1
ATOM 751 O O . LEU A 1 93 ? -10.302 9.059 19.886 1.00 91.00 93 LEU A O 1
ATOM 755 N N . SER A 1 94 ? -8.892 7.979 18.487 1.00 90.06 94 SER A N 1
ATOM 756 C CA . SER A 1 94 ? -8.624 6.843 19.370 1.00 90.06 94 SER A CA 1
ATOM 757 C C . SER A 1 94 ? -7.939 7.290 20.667 1.00 90.06 94 SER A C 1
ATOM 759 O O . SER A 1 94 ? -8.487 7.107 21.752 1.00 90.06 94 SER A O 1
ATOM 761 N N . SER A 1 95 ? -6.806 7.994 20.565 1.00 89.75 95 SER A N 1
ATOM 762 C CA . SER A 1 95 ? -6.051 8.456 21.744 1.00 89.75 95 SER A CA 1
ATOM 763 C C . SER A 1 95 ? -6.815 9.440 22.641 1.00 89.75 95 SER A C 1
ATOM 765 O O . SER A 1 95 ? -6.550 9.511 23.839 1.00 89.75 95 SER A O 1
ATOM 767 N N . ARG A 1 96 ? -7.777 10.192 22.087 1.00 90.06 96 ARG A N 1
ATOM 768 C CA . ARG A 1 96 ? -8.616 11.149 22.830 1.00 90.06 96 ARG A CA 1
ATOM 769 C C . ARG A 1 96 ? -9.909 10.539 23.388 1.00 90.06 96 ARG A C 1
ATOM 771 O O . ARG A 1 96 ? -10.688 11.273 23.991 1.00 90.06 96 ARG A O 1
ATOM 778 N N . GLY A 1 97 ? -10.165 9.244 23.183 1.00 88.88 97 GLY A N 1
ATOM 779 C CA . GLY A 1 97 ? -11.391 8.591 23.655 1.00 88.88 97 GLY A CA 1
ATOM 780 C C . GLY A 1 97 ? -12.659 9.203 23.050 1.00 88.88 97 GLY A C 1
ATOM 781 O O . GLY A 1 97 ? -13.623 9.485 23.762 1.00 88.88 97 GLY A O 1
ATOM 782 N N . ALA A 1 98 ? -12.639 9.490 21.745 1.00 92.12 98 ALA A N 1
ATOM 783 C CA . ALA A 1 98 ? -13.785 10.076 21.057 1.00 92.12 98 ALA A CA 1
ATOM 784 C C . ALA A 1 98 ? -15.015 9.150 21.080 1.00 92.12 98 ALA A C 1
ATOM 786 O O . ALA A 1 98 ? -14.898 7.931 21.175 1.00 92.12 98 ALA A O 1
ATOM 787 N N . LYS A 1 99 ? -16.208 9.743 20.942 1.00 93.38 99 LYS A N 1
ATOM 788 C CA . LYS A 1 99 ? -17.475 8.998 20.884 1.00 93.38 99 LYS A CA 1
ATOM 789 C C . LYS A 1 99 ? -17.550 8.105 19.644 1.00 93.38 99 LYS A C 1
ATOM 791 O O . LYS A 1 99 ? -17.088 8.513 18.572 1.00 93.38 99 LYS A O 1
ATOM 796 N N . GLU A 1 100 ? -18.223 6.963 19.773 1.00 95.06 100 GLU A N 1
ATOM 797 C CA . GLU A 1 100 ? -18.370 5.954 18.715 1.00 95.06 100 GLU A CA 1
ATOM 798 C C . GLU A 1 100 ? -18.903 6.537 17.399 1.00 95.06 100 GLU A C 1
ATOM 800 O O . GLU A 1 100 ? -18.394 6.216 16.324 1.00 95.06 100 GLU A O 1
ATOM 805 N N . GLU A 1 101 ? -19.867 7.467 17.447 1.00 94.44 101 GLU A N 1
ATOM 806 C CA . GLU A 1 101 ? -20.424 8.075 16.232 1.00 94.44 101 GLU A CA 1
ATOM 807 C C . GLU A 1 101 ? -19.395 8.937 15.492 1.00 94.44 101 GLU A C 1
ATOM 809 O O . GLU A 1 101 ? -19.407 9.029 14.262 1.00 94.44 101 GLU A O 1
ATOM 814 N N . THR A 1 102 ? -18.491 9.578 16.238 1.00 93.31 102 THR A N 1
ATOM 815 C CA . THR A 1 102 ? -17.427 10.411 15.662 1.00 93.31 102 THR A CA 1
ATOM 816 C C . THR A 1 102 ? -16.352 9.538 15.026 1.00 93.31 102 THR A C 1
ATOM 818 O O . THR A 1 102 ? -15.903 9.837 13.918 1.00 93.31 102 THR A O 1
ATOM 821 N N . VAL A 1 103 ? -15.978 8.446 15.700 1.00 95.19 103 VAL A N 1
ATOM 822 C CA . VAL A 1 103 ? -15.038 7.448 15.177 1.00 95.19 103 VAL A CA 1
ATOM 823 C C . VAL A 1 103 ? -15.593 6.824 13.900 1.00 95.19 103 VAL A C 1
ATOM 825 O O . VAL A 1 103 ? -14.926 6.845 12.869 1.00 95.19 103 VAL A O 1
ATOM 828 N N . GLU A 1 104 ? -16.839 6.353 13.916 1.00 96.62 104 GLU A N 1
ATOM 829 C CA . GLU A 1 104 ? -17.449 5.714 12.749 1.00 96.62 104 GLU A CA 1
ATOM 830 C C . GLU A 1 104 ? -17.593 6.682 11.567 1.00 96.62 104 GLU A C 1
ATOM 832 O O . GLU A 1 104 ? -17.318 6.304 10.430 1.00 96.62 104 GLU A O 1
ATOM 837 N N . SER A 1 105 ? -17.955 7.945 11.815 1.00 93.94 105 SER A N 1
ATOM 838 C CA . SER A 1 105 ? -17.967 8.978 10.772 1.00 93.94 105 SER A CA 1
ATOM 839 C C . SER A 1 105 ? -16.584 9.145 10.126 1.00 93.94 105 SER A C 1
ATOM 841 O O . SER A 1 105 ? -16.453 9.104 8.903 1.00 93.94 105 SER A O 1
ATOM 843 N N . ALA A 1 106 ? -15.523 9.219 10.937 1.00 94.75 106 ALA A N 1
ATOM 844 C CA . ALA A 1 106 ? -14.153 9.309 10.435 1.00 94.75 106 ALA A CA 1
ATOM 845 C C . ALA A 1 106 ? -13.702 8.042 9.677 1.00 94.75 106 ALA A C 1
ATOM 847 O O . ALA A 1 106 ? -12.975 8.155 8.687 1.00 94.75 106 ALA A O 1
ATOM 848 N N . ILE A 1 107 ? -14.154 6.849 10.089 1.00 96.69 107 ILE A N 1
ATOM 849 C CA . ILE A 1 107 ? -13.908 5.592 9.362 1.00 96.69 107 ILE A CA 1
ATOM 850 C C . ILE A 1 107 ? -14.559 5.665 7.976 1.00 96.69 107 ILE A C 1
ATOM 852 O O . ILE A 1 107 ? -13.914 5.362 6.970 1.00 96.69 107 ILE A O 1
ATOM 856 N N . GLN A 1 108 ? -15.818 6.103 7.893 1.00 95.31 108 GLN A N 1
ATOM 857 C CA . GLN A 1 108 ? -16.521 6.233 6.615 1.00 95.31 108 GLN A CA 1
ATOM 858 C C . GLN A 1 108 ? -15.866 7.265 5.689 1.00 95.31 108 GLN A C 1
ATOM 860 O O . GLN A 1 108 ? -15.735 6.994 4.490 1.00 95.31 108 GLN A O 1
ATOM 865 N N . ASP A 1 109 ? -15.391 8.387 6.237 1.00 92.81 109 ASP A N 1
ATOM 866 C CA . ASP A 1 109 ? -14.610 9.383 5.498 1.00 92.81 109 ASP A CA 1
ATOM 867 C C . ASP A 1 109 ? -13.343 8.743 4.902 1.00 92.81 109 ASP A C 1
ATOM 869 O O . ASP A 1 109 ? -13.102 8.851 3.699 1.00 92.81 109 ASP A O 1
ATOM 873 N N . ALA A 1 110 ? -12.555 8.016 5.703 1.00 96.19 110 ALA A N 1
ATOM 874 C CA . ALA A 1 110 ? -11.333 7.349 5.241 1.00 96.19 110 ALA A CA 1
ATOM 875 C C . ALA A 1 110 ? -11.615 6.312 4.137 1.00 96.19 110 ALA A C 1
ATOM 877 O O . ALA A 1 110 ? -10.954 6.292 3.094 1.00 96.19 110 ALA A O 1
ATOM 878 N N . LEU A 1 111 ? -12.650 5.490 4.327 1.00 95.94 111 LEU A N 1
ATOM 879 C CA . LEU A 1 111 ? -13.076 4.491 3.348 1.00 95.94 111 LEU A CA 1
ATOM 880 C C . LEU A 1 111 ? -13.596 5.126 2.051 1.00 95.94 111 LEU A C 1
ATOM 882 O O . LEU A 1 111 ? -13.475 4.527 0.981 1.00 95.94 111 LEU A O 1
ATOM 886 N N . SER A 1 112 ? -14.155 6.337 2.110 1.00 94.00 112 SER A N 1
ATOM 887 C CA . SER A 1 112 ? -14.574 7.070 0.913 1.00 94.00 112 SER A CA 1
ATOM 888 C C . SER A 1 112 ? -13.383 7.486 0.043 1.00 94.00 112 SER A C 1
ATOM 890 O O . SER A 1 112 ? -13.444 7.326 -1.178 1.00 94.00 112 SER A O 1
ATOM 892 N N . VAL A 1 113 ? -12.273 7.908 0.661 1.00 94.44 113 VAL A N 1
ATOM 893 C CA . VAL A 1 113 ? -11.018 8.242 -0.031 1.00 94.44 113 VAL A CA 1
ATOM 894 C C . VAL A 1 113 ? -10.436 6.998 -0.700 1.00 94.44 113 VAL A C 1
ATOM 896 O O . VAL A 1 113 ? -10.069 7.044 -1.875 1.00 94.44 113 VAL A O 1
ATOM 899 N N . TYR A 1 114 ? -10.424 5.866 0.011 1.00 95.94 114 TYR A N 1
ATOM 900 C CA . TYR A 1 114 ? -10.006 4.579 -0.548 1.00 95.94 114 TYR A CA 1
ATOM 901 C C . TYR A 1 114 ? -10.839 4.178 -1.777 1.00 95.94 114 TYR A C 1
ATOM 903 O O . TYR A 1 114 ? -10.287 3.871 -2.836 1.00 95.94 114 TYR A O 1
ATOM 911 N N . ARG A 1 115 ? -12.175 4.244 -1.677 1.00 93.94 115 ARG A N 1
ATOM 912 C CA . ARG A 1 115 ? -13.072 3.949 -2.808 1.00 93.94 115 ARG A CA 1
ATOM 913 C C . ARG A 1 115 ? -12.829 4.889 -3.986 1.00 93.94 115 ARG A C 1
ATOM 915 O O . ARG A 1 115 ? -12.780 4.427 -5.123 1.00 93.94 115 ARG A O 1
ATOM 922 N N . HIS A 1 116 ? -12.660 6.186 -3.730 1.00 92.50 116 HIS A N 1
ATOM 923 C CA . HIS A 1 116 ? -12.374 7.165 -4.777 1.00 92.50 116 HIS A CA 1
ATOM 924 C C . HIS A 1 116 ? -11.086 6.826 -5.534 1.00 92.50 116 HIS A C 1
ATOM 926 O O . HIS A 1 116 ? -11.095 6.835 -6.766 1.00 92.50 116 HIS A O 1
ATOM 932 N N . TRP A 1 117 ? -10.011 6.473 -4.824 1.00 94.88 117 TRP A N 1
ATOM 933 C CA . TRP A 1 117 ? -8.767 6.057 -5.466 1.00 94.88 117 TRP A CA 1
ATOM 934 C C . TRP A 1 117 ? -8.965 4.834 -6.352 1.00 94.88 117 TRP A C 1
ATOM 936 O O . TRP A 1 117 ? -8.586 4.858 -7.522 1.00 94.88 117 TRP A O 1
ATOM 946 N N . ASN A 1 118 ? -9.596 3.786 -5.820 1.00 94.12 118 ASN A N 1
ATOM 947 C CA . ASN A 1 118 ? -9.809 2.546 -6.561 1.00 94.12 118 ASN A CA 1
ATOM 948 C C . ASN A 1 118 ? -10.637 2.759 -7.827 1.00 94.12 118 ASN A C 1
ATOM 950 O O . ASN A 1 118 ? -10.342 2.152 -8.849 1.00 94.12 118 ASN A O 1
ATOM 954 N N . MET A 1 119 ? -11.649 3.627 -7.769 1.00 92.12 119 MET A N 1
ATOM 955 C CA . MET A 1 119 ? -12.474 3.936 -8.934 1.00 92.12 119 MET A CA 1
ATOM 956 C C . MET A 1 119 ? -11.767 4.850 -9.935 1.00 92.12 119 MET A C 1
ATOM 958 O O . MET A 1 119 ? -12.033 4.726 -11.117 1.00 92.12 119 MET A O 1
ATOM 962 N N . THR A 1 120 ? -10.897 5.763 -9.499 1.00 92.50 120 THR A N 1
ATOM 963 C CA . THR A 1 120 ? -10.357 6.823 -10.376 1.00 92.50 120 THR A CA 1
ATOM 964 C C . THR A 1 120 ? -8.971 6.486 -10.915 1.00 92.50 120 THR A C 1
ATOM 966 O O . THR A 1 120 ? -8.720 6.618 -12.110 1.00 92.50 120 THR A O 1
ATOM 969 N N . TYR A 1 121 ? -8.080 6.024 -10.037 1.00 94.69 121 TYR A N 1
ATOM 970 C CA . TYR A 1 121 ? -6.658 5.820 -10.321 1.00 94.69 121 TYR A CA 1
ATOM 971 C C . TYR A 1 121 ? -6.271 4.340 -10.343 1.00 94.69 121 TYR A C 1
ATOM 973 O O . TYR A 1 121 ? -5.335 3.966 -11.045 1.00 94.69 121 TYR A O 1
ATOM 981 N N . GLY A 1 122 ? -6.998 3.492 -9.605 1.00 95.31 122 GLY A N 1
ATOM 982 C CA . GLY A 1 122 ? -6.715 2.061 -9.455 1.00 95.31 122 GLY A CA 1
ATOM 983 C C . GLY A 1 122 ? -6.368 1.341 -10.767 1.00 95.31 122 GLY A C 1
ATOM 984 O O . GLY A 1 122 ? -5.300 0.733 -10.826 1.00 95.31 122 GLY A O 1
ATOM 985 N N . PRO A 1 123 ? -7.191 1.450 -11.829 1.00 96.06 123 PRO A N 1
ATOM 986 C CA . PRO A 1 123 ? -6.926 0.773 -13.097 1.00 96.06 123 PRO A CA 1
ATOM 987 C C . PRO A 1 123 ? -5.609 1.188 -13.763 1.00 96.06 123 PRO A C 1
ATOM 989 O O . PRO A 1 123 ? -4.862 0.320 -14.203 1.00 96.06 123 PRO A O 1
ATOM 992 N N . LEU A 1 124 ? -5.274 2.485 -13.779 1.00 96.38 124 LEU A N 1
ATOM 993 C CA . LEU A 1 124 ? -3.997 2.944 -14.331 1.00 96.38 124 LEU A CA 1
ATOM 994 C C . LEU A 1 124 ? -2.818 2.382 -13.536 1.00 96.38 124 LEU A C 1
ATOM 996 O O . LEU A 1 124 ? -1.845 1.930 -14.122 1.00 96.38 124 LEU A O 1
ATOM 1000 N N . PHE A 1 125 ? -2.883 2.420 -12.203 1.00 97.56 125 PHE A N 1
ATOM 1001 C CA . PHE A 1 125 ? -1.791 1.921 -11.365 1.00 97.56 125 PHE A CA 1
ATOM 1002 C C . PHE A 1 125 ? -1.597 0.404 -11.506 1.00 97.56 125 PHE A C 1
ATOM 1004 O O . PHE A 1 125 ? -0.458 -0.057 -11.487 1.00 97.56 125 PHE A O 1
ATOM 1011 N N . GLN A 1 126 ? -2.680 -0.357 -11.696 1.00 97.44 126 GLN A N 1
ATOM 1012 C CA . GLN A 1 126 ? -2.609 -1.782 -12.034 1.00 97.44 126 GLN A CA 1
ATOM 1013 C C . GLN A 1 126 ? -1.926 -2.000 -13.384 1.00 97.44 126 GLN A C 1
ATOM 1015 O O . GLN A 1 126 ? -0.998 -2.804 -13.471 1.00 97.44 126 GLN A O 1
ATOM 1020 N N . ASP A 1 127 ? -2.324 -1.240 -14.407 1.00 97.44 127 ASP A N 1
ATOM 1021 C CA . ASP A 1 127 ? -1.676 -1.302 -15.713 1.00 97.44 127 ASP A CA 1
ATOM 1022 C C . ASP A 1 127 ? -0.179 -0.924 -15.602 1.00 97.44 127 ASP A C 1
ATOM 1024 O O . ASP A 1 127 ? 0.670 -1.584 -16.196 1.00 97.44 127 ASP A O 1
ATOM 1028 N N . CYS A 1 128 ? 0.183 0.082 -14.794 1.00 96.94 128 CYS A N 1
ATOM 1029 C CA . CYS A 1 128 ? 1.582 0.469 -14.587 1.00 96.94 128 CYS A CA 1
ATOM 1030 C C . CYS A 1 128 ? 2.427 -0.658 -13.976 1.00 96.94 128 CYS A C 1
ATOM 1032 O O . CYS A 1 128 ? 3.576 -0.844 -14.366 1.00 96.94 128 CYS A O 1
ATOM 1034 N N . VAL A 1 129 ? 1.880 -1.412 -13.019 1.00 97.00 129 VAL A N 1
ATOM 1035 C CA . VAL A 1 129 ? 2.568 -2.584 -12.453 1.00 97.00 129 VAL A CA 1
ATOM 1036 C C . VAL A 1 129 ? 2.696 -3.687 -13.504 1.00 97.00 129 VAL A C 1
ATOM 1038 O O . VAL A 1 129 ? 3.774 -4.253 -13.663 1.00 97.00 129 VAL A O 1
ATOM 1041 N N . GLN A 1 130 ? 1.622 -3.964 -14.248 1.00 96.38 130 GLN A N 1
ATOM 1042 C CA . GLN A 1 130 ? 1.597 -5.015 -15.266 1.00 96.38 130 GLN A CA 1
ATOM 1043 C C . GLN A 1 130 ? 2.580 -4.750 -16.416 1.00 96.38 130 GLN A C 1
ATOM 1045 O O . GLN A 1 130 ? 3.224 -5.679 -16.899 1.00 96.38 130 GLN A O 1
ATOM 1050 N N . TYR A 1 131 ? 2.694 -3.495 -16.852 1.00 94.75 131 TYR A N 1
ATOM 1051 C CA . TYR A 1 131 ? 3.494 -3.088 -18.007 1.00 94.75 131 TYR A CA 1
ATOM 1052 C C . TYR A 1 131 ? 4.749 -2.298 -17.617 1.00 94.75 131 TYR A C 1
ATOM 1054 O O . TYR A 1 131 ? 5.245 -1.536 -18.445 1.00 94.75 131 TYR A O 1
ATOM 1062 N N . HIS A 1 132 ? 5.267 -2.473 -16.392 1.00 93.38 132 HIS A N 1
ATOM 1063 C CA . HIS A 1 132 ? 6.388 -1.702 -15.827 1.00 93.38 132 HIS A CA 1
ATOM 1064 C C . HIS A 1 132 ? 7.532 -1.471 -16.822 1.00 93.38 132 HIS A C 1
ATOM 1066 O O . HIS A 1 132 ? 7.889 -0.326 -17.102 1.00 93.38 132 HIS A O 1
ATOM 1072 N N . ASP A 1 133 ? 8.026 -2.558 -17.419 1.00 90.19 133 ASP A N 1
ATOM 1073 C CA . ASP A 1 133 ? 9.182 -2.570 -18.324 1.00 90.19 133 ASP A CA 1
ATOM 1074 C C . ASP A 1 133 ? 8.930 -1.784 -19.631 1.00 90.19 133 ASP A C 1
ATOM 1076 O O . ASP A 1 133 ? 9.863 -1.402 -20.329 1.00 90.19 133 ASP A O 1
ATOM 1080 N N . SER A 1 134 ? 7.664 -1.523 -19.979 1.00 91.25 134 SER A N 1
ATOM 1081 C CA . SER A 1 134 ? 7.265 -0.753 -21.169 1.00 91.25 134 SER A CA 1
ATOM 1082 C C . SER A 1 134 ? 7.033 0.735 -20.888 1.00 91.25 134 SER A C 1
ATOM 1084 O O . SER A 1 134 ? 6.753 1.498 -21.814 1.00 91.25 134 SER A O 1
ATOM 1086 N N . LEU A 1 135 ? 7.093 1.159 -19.623 1.00 91.12 135 LEU A N 1
ATOM 1087 C CA . LEU A 1 135 ? 6.847 2.545 -19.235 1.00 91.12 135 LEU A CA 1
ATOM 1088 C C . LEU A 1 135 ? 8.118 3.397 -19.361 1.00 91.12 135 LEU A C 1
ATOM 1090 O O . LEU A 1 135 ? 9.214 2.903 -19.099 1.00 91.12 135 LEU A O 1
ATOM 1094 N N . PRO A 1 136 ? 7.986 4.707 -19.636 1.00 90.44 136 PRO A N 1
ATOM 1095 C CA . PRO A 1 136 ? 9.097 5.647 -19.512 1.00 90.44 136 PRO A CA 1
ATOM 1096 C C . PRO A 1 136 ? 9.699 5.647 -18.098 1.00 90.44 136 PRO A C 1
ATOM 1098 O O . PRO A 1 136 ? 8.969 5.564 -17.107 1.00 90.44 136 PRO A O 1
ATOM 1101 N N . SER A 1 137 ? 11.018 5.831 -17.981 1.00 88.19 137 SER A N 1
ATOM 1102 C CA . SER A 1 137 ? 11.740 5.808 -16.696 1.00 88.19 137 SER A CA 1
ATOM 1103 C C . SER A 1 137 ? 11.174 6.782 -15.656 1.00 88.19 137 SER A C 1
ATOM 1105 O O . SER A 1 137 ? 11.067 6.452 -14.473 1.00 88.19 137 SER A O 1
ATOM 1107 N N . THR A 1 138 ? 10.757 7.972 -16.096 1.00 87.25 138 THR A N 1
ATOM 1108 C CA . THR A 1 138 ? 10.120 8.967 -15.223 1.00 87.25 138 THR A CA 1
ATOM 1109 C C . THR A 1 138 ? 8.785 8.462 -14.664 1.00 87.25 138 THR A C 1
ATOM 1111 O O . THR A 1 138 ? 8.508 8.634 -13.474 1.00 87.25 138 THR A O 1
ATOM 1114 N N . VAL A 1 139 ? 7.975 7.787 -15.488 1.00 91.81 139 VAL A N 1
ATOM 1115 C CA . VAL A 1 139 ? 6.711 7.173 -15.057 1.00 91.81 139 VAL A CA 1
ATOM 1116 C C . VAL A 1 139 ? 6.985 6.038 -14.077 1.00 91.81 139 VAL A C 1
ATOM 1118 O O . VAL A 1 139 ? 6.376 6.035 -13.007 1.00 91.81 139 VAL A O 1
ATOM 1121 N N . GLN A 1 140 ? 7.919 5.130 -14.401 1.00 92.50 140 GLN A N 1
ATOM 1122 C CA . GLN A 1 140 ? 8.305 4.005 -13.539 1.00 92.50 140 GLN A CA 1
ATOM 1123 C C . GLN A 1 140 ? 8.642 4.477 -12.123 1.00 92.50 140 GLN A C 1
ATOM 1125 O O . GLN A 1 140 ? 8.049 4.031 -11.145 1.00 92.50 140 GLN A O 1
ATOM 1130 N N . SER A 1 141 ? 9.548 5.445 -12.028 1.00 90.06 141 SER A N 1
ATOM 1131 C CA . SER A 1 141 ? 9.962 6.056 -10.770 1.00 90.06 141 SER A CA 1
ATOM 1132 C C . SER A 1 141 ? 8.784 6.649 -9.990 1.00 90.06 141 SER A C 1
ATOM 1134 O O . SER A 1 141 ? 8.561 6.313 -8.828 1.00 90.06 141 SER A O 1
ATOM 1136 N N . TRP A 1 142 ? 7.983 7.507 -10.626 1.00 92.81 142 TRP A N 1
ATOM 1137 C CA . TRP A 1 142 ? 6.914 8.225 -9.934 1.00 92.81 142 TRP A CA 1
ATOM 1138 C C . TRP A 1 142 ? 5.799 7.307 -9.443 1.00 92.81 142 TRP A C 1
ATOM 1140 O O . TRP A 1 142 ? 5.347 7.459 -8.304 1.00 92.81 142 TRP A O 1
ATOM 1150 N N . TYR A 1 143 ? 5.338 6.370 -10.277 1.00 95.56 143 TYR A N 1
ATOM 1151 C CA . TYR A 1 143 ? 4.225 5.511 -9.886 1.00 95.56 143 TYR A CA 1
ATOM 1152 C C . TYR A 1 143 ? 4.640 4.551 -8.765 1.00 95.56 143 TYR A C 1
ATOM 1154 O O . TYR A 1 143 ? 3.829 4.318 -7.871 1.00 95.56 143 TYR A O 1
ATOM 1162 N N . VAL A 1 144 ? 5.881 4.042 -8.765 1.00 95.00 144 VAL A N 1
ATOM 1163 C CA . VAL A 1 144 ? 6.388 3.158 -7.701 1.00 95.00 144 VAL A CA 1
ATOM 1164 C C . VAL A 1 144 ? 6.362 3.876 -6.353 1.00 95.00 144 VAL A C 1
ATOM 1166 O O . VAL A 1 144 ? 5.809 3.352 -5.383 1.00 95.00 144 VAL A O 1
ATOM 1169 N N . CYS A 1 145 ? 6.867 5.110 -6.314 1.00 93.44 145 CYS A N 1
ATOM 1170 C CA . CYS A 1 145 ? 6.823 5.970 -5.134 1.00 93.44 145 CYS A CA 1
ATOM 1171 C C . CYS A 1 145 ? 5.375 6.230 -4.677 1.00 93.44 145 CYS A C 1
ATOM 1173 O O . CYS A 1 145 ? 5.017 6.028 -3.517 1.00 93.44 145 CYS A O 1
ATOM 1175 N N . LEU A 1 146 ? 4.495 6.647 -5.589 1.00 95.25 146 LEU A N 1
ATOM 1176 C CA . LEU A 1 146 ? 3.098 6.958 -5.266 1.00 95.25 146 LEU A CA 1
ATOM 1177 C C . LEU A 1 146 ? 2.328 5.735 -4.756 1.00 95.25 146 LEU A C 1
ATOM 1179 O O . LEU A 1 146 ? 1.671 5.818 -3.715 1.00 95.25 146 LEU A O 1
ATOM 1183 N N . LEU A 1 147 ? 2.432 4.611 -5.464 1.00 97.19 147 LEU A N 1
ATOM 1184 C CA . LEU A 1 147 ? 1.702 3.386 -5.163 1.00 97.19 147 LEU A CA 1
ATOM 1185 C C . LEU A 1 147 ? 2.211 2.725 -3.886 1.00 97.19 147 LEU A C 1
ATOM 1187 O O . LEU A 1 147 ? 1.402 2.326 -3.056 1.00 97.19 147 LEU A O 1
ATOM 1191 N N . GLY A 1 148 ? 3.528 2.657 -3.678 1.00 96.31 148 GLY A N 1
ATOM 1192 C CA . GLY A 1 148 ? 4.091 2.047 -2.473 1.00 96.31 148 GLY A CA 1
ATOM 1193 C C . GLY A 1 148 ? 3.666 2.773 -1.195 1.00 96.31 148 GLY A C 1
ATOM 1194 O O . GLY A 1 148 ? 3.320 2.137 -0.198 1.00 96.31 148 GLY A O 1
ATOM 1195 N N . HIS A 1 149 ? 3.608 4.106 -1.245 1.00 95.94 149 HIS A N 1
ATOM 1196 C CA . HIS A 1 149 ? 3.069 4.937 -0.165 1.00 95.94 149 HIS A CA 1
ATOM 1197 C C . HIS A 1 149 ? 1.555 4.753 0.014 1.00 95.94 149 HIS A C 1
ATOM 1199 O O . HIS A 1 149 ? 1.086 4.679 1.147 1.00 95.94 149 HIS A O 1
ATOM 1205 N N . TRP A 1 150 ? 0.786 4.700 -1.081 1.00 97.81 150 TRP A N 1
ATOM 1206 C CA . TRP A 1 150 ? -0.658 4.455 -1.027 1.00 97.81 150 TRP A CA 1
ATOM 1207 C C . TRP A 1 150 ? -0.972 3.112 -0.363 1.00 97.81 150 TRP A C 1
ATOM 1209 O O . TRP A 1 150 ? -1.759 3.059 0.576 1.00 97.81 150 TRP A O 1
ATOM 1219 N N . LEU A 1 151 ? -0.316 2.037 -0.800 1.00 98.12 151 LEU A N 1
ATOM 1220 C CA . LEU A 1 151 ? -0.537 0.693 -0.270 1.00 98.12 151 LEU A CA 1
ATOM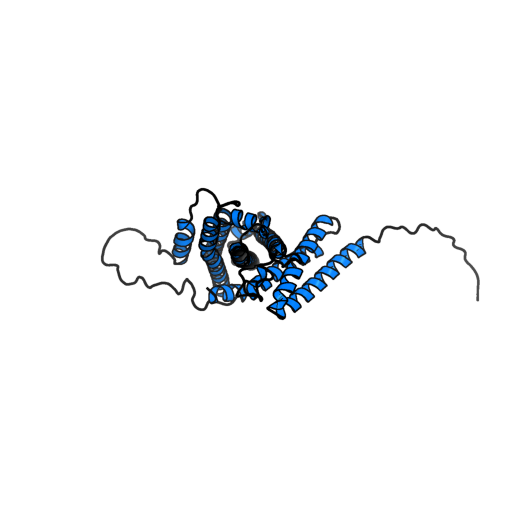 1221 C C . LEU A 1 151 ? -0.158 0.586 1.209 1.00 98.12 151 LEU A C 1
ATOM 1223 O O . LEU A 1 151 ? -0.892 -0.036 1.975 1.00 98.12 151 LEU A O 1
ATOM 1227 N N . LEU A 1 152 ? 0.924 1.250 1.636 1.00 97.56 152 LEU A N 1
ATOM 1228 C CA . LEU A 1 152 ? 1.250 1.354 3.058 1.00 97.56 152 LEU A CA 1
ATOM 1229 C C . LEU A 1 152 ? 0.115 2.023 3.842 1.00 97.56 152 LEU A C 1
ATOM 1231 O O . LEU A 1 152 ? -0.279 1.520 4.891 1.00 97.56 152 LEU A O 1
ATOM 1235 N N . ALA A 1 153 ? -0.421 3.138 3.337 1.00 97.62 153 ALA A N 1
ATOM 1236 C CA . ALA A 1 153 ? -1.536 3.824 3.982 1.00 97.62 153 ALA A CA 1
ATOM 1237 C C . ALA A 1 153 ? -2.761 2.911 4.111 1.00 97.62 153 ALA A C 1
ATOM 1239 O O . ALA A 1 153 ? -3.390 2.887 5.162 1.00 97.62 153 ALA A O 1
ATOM 1240 N N . VAL A 1 154 ? -3.088 2.134 3.075 1.00 98.44 154 VAL A N 1
ATOM 1241 C CA . VAL A 1 154 ? -4.230 1.209 3.122 1.00 98.44 154 VAL A CA 1
ATOM 1242 C C . VAL A 1 154 ? -4.026 0.114 4.170 1.00 98.44 154 VAL A C 1
ATOM 1244 O O . VAL A 1 154 ? -4.963 -0.174 4.911 1.00 98.44 154 VAL A O 1
ATOM 1247 N N . MET A 1 155 ? -2.821 -0.453 4.289 1.00 97.94 155 MET A N 1
ATOM 1248 C CA . MET A 1 155 ? -2.524 -1.438 5.339 1.00 97.94 155 MET A CA 1
ATOM 1249 C C . MET A 1 155 ? -2.634 -0.823 6.743 1.00 97.94 155 MET A C 1
ATOM 1251 O O . MET A 1 155 ? -3.319 -1.381 7.592 1.00 97.94 155 MET A O 1
ATOM 1255 N N . ILE A 1 156 ? -2.066 0.370 6.967 1.00 97.69 156 ILE A N 1
ATOM 1256 C CA . ILE A 1 156 ? -2.194 1.080 8.254 1.00 97.69 156 ILE A CA 1
ATOM 1257 C C . ILE A 1 156 ? -3.662 1.409 8.557 1.00 97.69 156 ILE A C 1
ATOM 1259 O O . ILE A 1 156 ? -4.097 1.288 9.701 1.00 97.69 156 ILE A O 1
ATOM 1263 N N . LEU A 1 157 ? -4.446 1.815 7.553 1.00 98.19 157 LEU A N 1
ATOM 1264 C CA . LEU A 1 157 ? -5.875 2.071 7.720 1.00 98.19 157 LEU A CA 1
ATOM 1265 C C . LEU A 1 157 ? -6.620 0.799 8.138 1.00 98.19 157 LEU A C 1
ATOM 1267 O O . LEU A 1 157 ? -7.441 0.863 9.048 1.00 98.19 157 LEU A O 1
ATOM 1271 N N . ALA A 1 158 ? -6.339 -0.335 7.490 1.00 98.06 158 ALA A N 1
ATOM 1272 C CA . ALA A 1 158 ? -6.947 -1.618 7.833 1.00 98.06 158 ALA A CA 1
ATOM 1273 C C . ALA A 1 158 ? -6.647 -1.999 9.291 1.00 98.06 158 ALA A C 1
ATOM 1275 O O . ALA A 1 158 ? -7.575 -2.300 10.039 1.00 98.06 158 ALA A O 1
ATOM 1276 N N . ASP A 1 159 ? -5.386 -1.891 9.715 1.00 96.81 159 ASP A N 1
ATOM 1277 C CA . ASP A 1 159 ? -4.974 -2.188 11.092 1.00 96.81 159 ASP A CA 1
ATOM 1278 C C . ASP A 1 159 ? -5.598 -1.209 12.100 1.00 96.81 159 ASP A C 1
ATOM 1280 O O . ASP A 1 159 ? -6.088 -1.626 13.147 1.00 96.81 159 ASP A O 1
ATOM 1284 N N . THR A 1 160 ? -5.678 0.081 11.756 1.00 97.25 160 THR A N 1
ATOM 1285 C CA . THR A 1 160 ? -6.317 1.104 12.604 1.00 97.25 160 THR A CA 1
ATOM 1286 C C . THR A 1 160 ? -7.806 0.815 12.806 1.00 97.25 160 THR A C 1
ATOM 1288 O O . THR A 1 160 ? -8.303 0.931 13.923 1.00 97.25 160 THR A O 1
ATOM 1291 N N . ILE A 1 161 ? -8.530 0.432 11.746 1.00 97.94 161 ILE A N 1
ATOM 1292 C CA . ILE A 1 161 ? -9.955 0.088 11.857 1.00 97.94 161 ILE A CA 1
ATOM 1293 C C . ILE A 1 161 ? -10.136 -1.213 12.650 1.00 97.94 161 ILE A C 1
ATOM 1295 O O . ILE A 1 161 ? -11.016 -1.259 13.504 1.00 97.94 161 ILE A O 1
ATOM 1299 N N . SER A 1 162 ? -9.298 -2.232 12.413 1.00 97.06 162 SER A N 1
ATOM 1300 C CA . SER A 1 162 ? -9.316 -3.490 13.183 1.00 97.06 162 SER A CA 1
ATOM 1301 C C . SER A 1 162 ? -9.190 -3.210 14.677 1.00 97.06 162 SER A C 1
ATOM 1303 O O . SER A 1 162 ? -10.039 -3.623 15.460 1.00 97.06 162 SER A O 1
ATOM 1305 N N . LEU A 1 163 ? -8.194 -2.404 15.057 1.00 95.56 163 LEU A N 1
ATOM 1306 C CA . LEU A 1 163 ? -7.940 -2.053 16.449 1.00 95.56 163 LEU A CA 1
ATOM 1307 C C . LEU A 1 163 ? -9.118 -1.297 17.081 1.00 95.56 163 LEU A C 1
ATOM 1309 O O . LEU A 1 163 ? -9.489 -1.567 18.219 1.00 95.56 163 LEU A O 1
ATOM 1313 N N . MET A 1 164 ? -9.734 -0.367 16.347 1.00 96.00 164 MET A N 1
ATOM 1314 C CA . MET A 1 164 ? -10.916 0.359 16.824 1.00 96.00 164 MET A CA 1
ATOM 1315 C C . MET A 1 164 ? -12.126 -0.555 17.035 1.00 96.00 164 MET A C 1
ATOM 1317 O O . MET A 1 164 ? -12.874 -0.360 17.995 1.00 96.00 164 MET A O 1
ATOM 1321 N N . ASP A 1 165 ? -12.324 -1.532 16.151 1.00 96.50 165 ASP A N 1
ATOM 1322 C CA . ASP A 1 165 ? -13.400 -2.518 16.264 1.00 96.50 165 ASP A CA 1
ATOM 1323 C C . ASP A 1 165 ? -13.156 -3.449 17.463 1.00 96.50 165 ASP A C 1
ATOM 1325 O O . ASP A 1 165 ? -14.056 -3.652 18.279 1.00 96.50 165 ASP A O 1
ATOM 1329 N N . GLU A 1 166 ? -11.926 -3.940 17.630 1.00 95.75 166 GLU A N 1
ATOM 1330 C CA . GLU A 1 166 ? -11.502 -4.789 18.754 1.00 95.75 166 GLU A CA 1
ATOM 1331 C C . GLU A 1 166 ? -11.634 -4.079 20.110 1.00 95.75 166 GLU A C 1
ATOM 1333 O O . GLU A 1 166 ? -12.041 -4.683 21.103 1.00 95.75 166 GLU A O 1
ATOM 1338 N N . GLN A 1 167 ? -11.350 -2.776 20.155 1.00 94.88 167 GLN A N 1
ATOM 1339 C CA . GLN A 1 167 ? -11.464 -1.948 21.358 1.00 94.88 167 GLN A CA 1
ATOM 1340 C C . GLN A 1 167 ? -12.885 -1.426 21.618 1.00 94.88 167 GLN A C 1
ATOM 1342 O O . GLN A 1 167 ? -13.081 -0.647 22.550 1.00 94.88 167 GLN A O 1
ATOM 1347 N N . SER A 1 168 ? -13.882 -1.837 20.822 1.00 94.94 168 SER A N 1
ATOM 1348 C CA . SER A 1 168 ? -15.267 -1.345 20.918 1.00 94.94 168 SER A CA 1
ATOM 1349 C C . SER A 1 168 ? -15.375 0.188 20.837 1.00 94.94 168 SER A C 1
ATOM 1351 O O . SER A 1 168 ? -16.234 0.793 21.470 1.00 94.94 168 SER A O 1
ATOM 1353 N N . MET A 1 169 ? -14.482 0.830 20.076 1.00 94.25 169 MET A N 1
ATOM 1354 C CA . MET A 1 169 ? -14.494 2.281 19.851 1.00 94.25 169 MET A CA 1
ATOM 1355 C C . MET A 1 169 ? -15.356 2.691 18.659 1.00 94.25 169 MET A C 1
ATOM 1357 O O . MET A 1 169 ? -15.733 3.856 18.532 1.00 94.25 169 MET A O 1
ATOM 1361 N N . SER A 1 170 ? -15.596 1.770 17.731 1.00 94.62 170 SER A N 1
ATOM 1362 C CA . SER A 1 170 ? -16.476 1.986 16.591 1.00 94.62 170 SER A CA 1
ATOM 1363 C C . SER A 1 170 ? -17.901 1.534 16.911 1.00 94.62 170 SER A C 1
ATOM 1365 O O . SER A 1 170 ? -18.147 0.793 17.859 1.00 94.62 170 SER A O 1
ATOM 1367 N N . MET A 1 171 ? -18.861 1.956 16.086 1.00 96.06 171 MET A N 1
ATOM 1368 C CA . MET A 1 171 ? -20.263 1.588 16.283 1.00 96.06 171 MET A CA 1
ATOM 1369 C C . MET A 1 171 ? -20.455 0.059 16.147 1.00 96.06 171 MET A C 1
ATOM 1371 O O . MET A 1 171 ? -20.233 -0.480 15.055 1.00 96.06 171 MET A O 1
ATOM 1375 N N . PRO A 1 172 ? -21.000 -0.647 17.160 1.00 96.38 172 PRO A N 1
ATOM 1376 C CA . PRO A 1 172 ? -21.188 -2.101 17.128 1.00 96.38 172 PRO A CA 1
ATOM 1377 C C . PRO A 1 172 ? -21.929 -2.677 15.904 1.00 96.38 172 PRO A C 1
ATOM 1379 O O . PRO A 1 172 ? -21.534 -3.737 15.410 1.00 96.38 172 PRO A O 1
ATOM 1382 N N . PRO A 1 173 ? -23.009 -2.065 15.363 1.00 96.62 173 PRO A N 1
ATOM 1383 C CA . PRO A 1 173 ? -23.635 -2.585 14.143 1.00 96.62 173 PRO A CA 1
ATOM 1384 C C . PRO A 1 173 ? -22.724 -2.471 12.910 1.00 96.62 173 PRO A C 1
ATOM 1386 O O . PRO A 1 173 ? -22.802 -3.310 12.017 1.00 96.62 173 PRO A O 1
ATOM 1389 N N . ARG A 1 174 ? -21.846 -1.463 12.858 1.00 96.44 174 ARG A N 1
ATOM 1390 C CA . ARG A 1 174 ? -20.925 -1.237 11.736 1.00 96.44 174 ARG A CA 1
ATOM 1391 C C . ARG A 1 174 ? -19.710 -2.156 11.809 1.00 96.44 174 ARG A C 1
ATOM 1393 O O . ARG A 1 174 ? -19.331 -2.710 10.782 1.00 96.44 174 ARG A O 1
ATOM 1400 N N . ALA A 1 175 ? -19.166 -2.375 13.007 1.00 96.56 175 ALA A N 1
ATOM 1401 C CA . ALA A 1 175 ? -18.117 -3.367 13.242 1.00 96.56 175 ALA A CA 1
ATOM 1402 C C . ALA A 1 175 ? -18.578 -4.774 12.823 1.00 96.56 175 ALA A C 1
ATOM 1404 O O . ALA A 1 175 ? -17.899 -5.449 12.053 1.00 96.56 175 ALA A O 1
ATOM 1405 N N . ARG A 1 176 ? -19.798 -5.176 13.220 1.00 96.88 176 ARG A N 1
ATOM 1406 C CA . ARG A 1 176 ? -20.396 -6.455 12.791 1.00 96.88 176 ARG A CA 1
ATOM 1407 C C . ARG A 1 176 ? -20.531 -6.566 11.276 1.00 96.88 176 ARG A C 1
ATOM 1409 O O . ARG A 1 176 ? -20.115 -7.567 10.710 1.00 96.88 176 ARG A O 1
ATOM 1416 N N . GLN A 1 177 ? -21.022 -5.522 10.609 1.00 96.75 177 GLN A N 1
ATOM 1417 C CA . GLN A 1 177 ? -21.110 -5.506 9.147 1.00 96.75 177 GLN A CA 1
ATOM 1418 C C . GLN A 1 177 ? -19.730 -5.673 8.479 1.00 96.75 177 GLN A C 1
ATOM 1420 O O . GLN A 1 177 ? -19.598 -6.392 7.485 1.00 96.75 177 GLN A O 1
ATOM 1425 N N . ARG A 1 178 ? -18.689 -5.010 9.004 1.00 96.56 178 ARG A N 1
ATOM 1426 C CA . ARG A 1 178 ? -17.313 -5.158 8.500 1.00 96.56 178 ARG A CA 1
ATOM 1427 C C . ARG A 1 178 ? -16.787 -6.582 8.690 1.00 96.56 178 ARG A C 1
ATOM 1429 O O . ARG A 1 178 ? -16.157 -7.097 7.768 1.00 96.56 178 ARG A O 1
ATOM 1436 N N . ALA A 1 179 ? -17.085 -7.211 9.827 1.00 96.31 179 ALA A N 1
ATOM 1437 C CA . ALA A 1 179 ? -16.723 -8.599 10.109 1.00 96.31 179 ALA A CA 1
ATOM 1438 C C . ALA A 1 179 ? -17.456 -9.585 9.183 1.00 96.31 179 ALA A C 1
ATOM 1440 O O . ALA A 1 179 ? -16.819 -10.405 8.533 1.00 96.31 179 ALA A O 1
ATOM 1441 N N . GLU A 1 180 ? -18.776 -9.451 9.028 1.00 97.12 180 GLU A N 1
ATOM 1442 C CA . GLU A 1 180 ? -19.591 -10.307 8.148 1.00 97.12 180 GLU A CA 1
ATOM 1443 C C . GLU A 1 180 ? -19.139 -10.255 6.681 1.00 97.12 180 GLU A C 1
ATOM 1445 O O . GLU A 1 180 ? -19.225 -11.243 5.954 1.00 97.12 180 GLU A O 1
ATOM 1450 N N . THR A 1 181 ? -18.633 -9.103 6.236 1.00 96.00 181 THR A N 1
ATOM 1451 C CA . THR A 1 181 ? -18.137 -8.904 4.865 1.00 96.00 181 THR A CA 1
ATOM 1452 C C . THR A 1 181 ? -16.640 -9.188 4.702 1.00 96.00 181 THR A C 1
ATOM 1454 O O . THR A 1 181 ? -16.114 -9.033 3.596 1.00 96.00 181 THR A O 1
ATOM 1457 N N . ASN A 1 182 ? -15.938 -9.583 5.775 1.00 95.62 182 ASN A N 1
ATOM 1458 C CA . ASN A 1 182 ? -14.476 -9.711 5.826 1.00 95.62 182 ASN A CA 1
ATOM 1459 C C . ASN A 1 182 ? -13.761 -8.484 5.232 1.00 95.62 182 ASN A C 1
ATOM 1461 O O . ASN A 1 182 ? -12.758 -8.594 4.523 1.00 95.62 182 ASN A O 1
ATOM 1465 N N . MET A 1 183 ? -14.322 -7.290 5.446 1.00 95.75 183 MET A N 1
ATOM 1466 C CA . MET A 1 183 ? -13.905 -6.084 4.733 1.00 95.75 183 MET A CA 1
ATOM 1467 C C . MET A 1 183 ? -12.444 -5.726 5.024 1.00 95.75 183 MET A C 1
ATOM 1469 O O . MET A 1 183 ? -11.699 -5.399 4.101 1.00 95.75 183 MET A O 1
ATOM 1473 N N . ILE A 1 184 ? -12.039 -5.793 6.294 1.00 96.75 184 ILE A N 1
ATOM 1474 C CA . ILE A 1 184 ? -10.686 -5.433 6.734 1.00 96.75 184 ILE A CA 1
ATOM 1475 C C . ILE A 1 184 ? -9.655 -6.431 6.206 1.00 96.75 184 ILE A C 1
ATOM 1477 O O . ILE A 1 184 ? -8.641 -6.020 5.641 1.00 96.75 184 ILE A O 1
ATOM 1481 N N . ASP A 1 185 ? -9.957 -7.727 6.265 1.00 94.19 185 ASP A N 1
ATOM 1482 C CA . ASP A 1 185 ? -9.085 -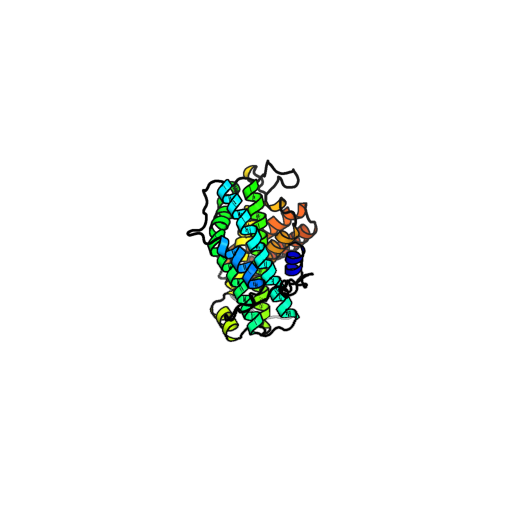8.763 5.708 1.00 94.19 185 ASP A CA 1
ATOM 1483 C C . ASP A 1 185 ? -8.945 -8.642 4.192 1.00 94.19 185 ASP A C 1
ATOM 1485 O O . ASP A 1 185 ? -7.849 -8.788 3.653 1.00 94.19 185 ASP A O 1
ATOM 1489 N N . ASN A 1 186 ? -10.027 -8.309 3.486 1.00 95.06 186 ASN A N 1
ATOM 1490 C CA . ASN A 1 186 ? -9.979 -8.060 2.048 1.00 95.06 186 ASN A CA 1
ATOM 1491 C C . ASN A 1 186 ? -9.125 -6.827 1.707 1.00 95.06 186 ASN A C 1
ATOM 1493 O O . ASN A 1 186 ? -8.339 -6.873 0.755 1.00 95.06 186 ASN A O 1
ATOM 1497 N N . LEU A 1 187 ? -9.228 -5.742 2.486 1.00 95.12 187 LEU A N 1
ATOM 1498 C CA . LEU A 1 187 ? -8.360 -4.564 2.347 1.00 95.12 187 LEU A CA 1
ATOM 1499 C C . LEU A 1 187 ? -6.884 -4.923 2.552 1.00 95.12 187 LEU A C 1
ATOM 1501 O O . LEU A 1 187 ? -6.047 -4.567 1.716 1.00 95.12 187 LEU A O 1
ATOM 1505 N N . ARG A 1 188 ? -6.575 -5.652 3.630 1.00 95.19 188 ARG A N 1
ATOM 1506 C CA . ARG A 1 188 ? -5.212 -6.078 3.965 1.00 95.19 188 ARG A CA 1
ATOM 1507 C C . ARG A 1 188 ? -4.647 -6.997 2.883 1.00 95.19 188 ARG A C 1
ATOM 1509 O O . ARG A 1 188 ? -3.643 -6.662 2.266 1.00 95.19 188 ARG A O 1
ATOM 1516 N N . ARG A 1 189 ? -5.343 -8.090 2.558 1.00 94.50 189 ARG A N 1
ATOM 1517 C CA . ARG A 1 189 ? -4.904 -9.093 1.574 1.00 94.50 189 ARG A CA 1
ATOM 1518 C C . ARG A 1 189 ? -4.699 -8.502 0.179 1.00 94.50 189 ARG A C 1
ATOM 1520 O O . ARG A 1 189 ? -3.695 -8.794 -0.470 1.00 94.50 189 ARG A O 1
ATOM 1527 N N . SER A 1 190 ? -5.630 -7.671 -0.298 1.00 95.62 190 SER A N 1
ATOM 1528 C CA . SER A 1 190 ? -5.501 -7.034 -1.620 1.00 95.62 190 SER A CA 1
ATOM 1529 C C . SER A 1 190 ? -4.305 -6.084 -1.685 1.00 95.62 190 SER A C 1
ATOM 1531 O O . SER A 1 190 ? -3.548 -6.126 -2.656 1.00 95.62 190 SER A O 1
ATOM 1533 N N . SER A 1 191 ? -4.084 -5.288 -0.635 1.00 96.69 191 SER A N 1
ATOM 1534 C CA . SER A 1 191 ? -2.945 -4.369 -0.557 1.00 96.69 191 SER A CA 1
ATOM 1535 C C . SER A 1 191 ? -1.625 -5.122 -0.456 1.00 96.69 191 SER A C 1
ATOM 1537 O O . SER A 1 191 ? -0.709 -4.835 -1.217 1.00 96.69 191 SER A O 1
ATOM 1539 N N . THR A 1 192 ? -1.549 -6.137 0.405 1.00 97.44 192 THR A N 1
ATOM 1540 C CA . THR A 1 192 ? -0.374 -6.997 0.588 1.00 97.44 192 THR A CA 1
ATOM 1541 C C . THR A 1 192 ? 0.064 -7.658 -0.721 1.00 97.44 192 THR A C 1
ATOM 1543 O O . THR A 1 192 ? 1.241 -7.608 -1.084 1.00 97.44 192 THR A O 1
ATOM 1546 N N . ARG A 1 193 ? -0.878 -8.230 -1.484 1.00 97.56 193 ARG A N 1
ATOM 1547 C CA . ARG A 1 193 ? -0.579 -8.828 -2.795 1.00 97.56 193 ARG A CA 1
ATOM 1548 C C . ARG A 1 193 ? -0.084 -7.789 -3.796 1.00 97.56 193 ARG A C 1
ATOM 1550 O O . ARG A 1 193 ? 0.925 -8.023 -4.452 1.00 97.56 193 ARG A O 1
ATOM 1557 N N . MET A 1 194 ? -0.725 -6.621 -3.846 1.00 97.94 194 MET A N 1
ATOM 1558 C CA . MET A 1 194 ? -0.299 -5.529 -4.724 1.00 97.94 194 MET A CA 1
ATOM 1559 C C . MET A 1 194 ? 1.079 -4.964 -4.337 1.00 97.94 194 MET A C 1
ATOM 1561 O O . MET A 1 194 ? 1.840 -4.564 -5.212 1.00 97.94 194 MET A O 1
ATOM 1565 N N . VAL A 1 195 ? 1.438 -4.952 -3.046 1.00 98.31 195 VAL A N 1
ATOM 1566 C CA . VAL A 1 195 ? 2.788 -4.575 -2.587 1.00 98.31 195 VAL A CA 1
ATOM 1567 C C . VAL A 1 195 ? 3.824 -5.570 -3.092 1.00 98.31 195 VAL A C 1
ATOM 1569 O O . VAL A 1 195 ? 4.878 -5.149 -3.559 1.00 98.31 195 VAL A O 1
ATOM 1572 N N . SER A 1 196 ? 3.527 -6.867 -3.038 1.00 98.06 196 SER A N 1
ATOM 1573 C CA . SER A 1 196 ? 4.397 -7.901 -3.605 1.00 98.06 196 SER A CA 1
ATOM 1574 C C . SER A 1 196 ? 4.530 -7.765 -5.130 1.00 98.06 196 SER A C 1
ATOM 1576 O O . SER A 1 196 ? 5.645 -7.807 -5.645 1.00 98.06 196 SER A O 1
ATOM 1578 N N . ASP A 1 197 ? 3.436 -7.495 -5.851 1.00 97.94 197 ASP A N 1
ATOM 1579 C CA . ASP A 1 197 ? 3.487 -7.262 -7.302 1.00 97.94 197 ASP A CA 1
ATOM 1580 C C . ASP A 1 197 ? 4.326 -6.011 -7.637 1.00 97.94 197 ASP A C 1
ATOM 1582 O O . ASP A 1 197 ? 5.147 -6.026 -8.556 1.00 97.94 197 ASP A O 1
ATOM 1586 N N . LEU A 1 198 ? 4.189 -4.943 -6.842 1.00 97.19 198 LEU A N 1
ATOM 1587 C CA . LEU A 1 198 ? 5.020 -3.743 -6.939 1.00 97.19 198 LEU A CA 1
ATOM 1588 C C . LEU A 1 198 ? 6.495 -4.033 -6.624 1.00 97.19 198 LEU A C 1
ATOM 1590 O O . LEU A 1 198 ? 7.377 -3.517 -7.313 1.00 97.19 198 LEU A O 1
ATOM 1594 N N . ALA A 1 199 ? 6.774 -4.844 -5.602 1.00 96.31 199 ALA A N 1
ATOM 1595 C CA . ALA A 1 199 ? 8.123 -5.263 -5.228 1.00 96.31 199 ALA A CA 1
ATOM 1596 C C . ALA A 1 199 ? 8.788 -5.996 -6.395 1.00 96.31 199 ALA A C 1
ATOM 1598 O O . ALA A 1 199 ? 9.875 -5.615 -6.828 1.00 96.31 199 ALA A O 1
ATOM 1599 N N . LYS A 1 200 ? 8.087 -6.975 -6.971 1.00 95.06 200 LYS A N 1
ATOM 1600 C CA . LYS A 1 200 ? 8.540 -7.734 -8.136 1.00 95.06 200 LYS A CA 1
ATOM 1601 C C . LYS A 1 200 ? 8.802 -6.841 -9.348 1.00 95.06 200 LYS A C 1
ATOM 1603 O O . LYS A 1 200 ? 9.827 -7.001 -10.003 1.00 95.06 200 LYS A O 1
ATOM 1608 N N . ALA A 1 201 ? 7.890 -5.916 -9.649 1.00 93.00 201 ALA A N 1
ATOM 1609 C CA . ALA A 1 201 ? 8.015 -5.026 -10.801 1.00 93.00 201 ALA A CA 1
ATOM 1610 C C . ALA A 1 201 ? 9.176 -4.030 -10.650 1.00 93.00 201 ALA A C 1
ATOM 1612 O O . ALA A 1 201 ? 9.913 -3.807 -11.597 1.00 93.00 201 ALA A O 1
ATOM 1613 N N . SER A 1 202 ? 9.347 -3.445 -9.461 1.00 90.25 202 SER A N 1
ATOM 1614 C CA . SER A 1 202 ? 10.301 -2.348 -9.228 1.00 90.25 202 SER A CA 1
ATOM 1615 C C . SER A 1 202 ? 11.714 -2.790 -8.841 1.00 90.25 202 SER A C 1
ATOM 1617 O O . SER A 1 202 ? 12.625 -1.955 -8.791 1.00 90.25 202 SER A O 1
ATOM 1619 N N . THR A 1 203 ? 11.903 -4.075 -8.537 1.00 88.25 203 THR A N 1
ATOM 1620 C CA . THR A 1 203 ? 13.207 -4.628 -8.170 1.00 88.25 203 THR A CA 1
ATOM 1621 C C . THR A 1 203 ? 14.131 -4.672 -9.395 1.00 88.25 203 THR A C 1
ATOM 1623 O O . THR A 1 203 ? 13.726 -5.212 -10.426 1.00 88.25 203 THR A O 1
ATOM 1626 N N . PRO A 1 204 ? 15.369 -4.143 -9.293 1.00 77.94 204 PRO A N 1
ATOM 1627 C CA . PRO A 1 204 ? 16.360 -4.211 -10.364 1.00 77.94 204 PRO A CA 1
ATOM 1628 C C . PRO A 1 204 ? 16.533 -5.629 -10.910 1.00 77.94 204 PRO A C 1
ATOM 1630 O O . PRO A 1 204 ? 16.754 -6.569 -10.146 1.00 77.94 204 PRO A O 1
ATOM 1633 N N . ARG A 1 205 ? 16.481 -5.770 -12.234 1.00 71.75 205 ARG A N 1
ATOM 1634 C CA . ARG A 1 205 ? 16.842 -7.007 -12.930 1.00 71.75 205 ARG A CA 1
ATOM 1635 C C . ARG A 1 205 ? 18.305 -6.963 -13.365 1.00 71.75 205 ARG A C 1
ATOM 1637 O O . ARG A 1 205 ? 18.915 -5.898 -13.434 1.00 71.75 205 ARG A O 1
ATOM 1644 N N . GLU A 1 206 ? 18.874 -8.135 -13.633 1.00 64.56 206 GLU A N 1
ATOM 1645 C CA . GLU A 1 206 ? 20.245 -8.251 -14.152 1.00 64.56 206 GLU A CA 1
ATOM 1646 C C . GLU A 1 206 ? 20.365 -7.774 -15.613 1.00 64.56 206 GLU A C 1
ATOM 1648 O O . GLU A 1 206 ? 21.470 -7.504 -16.082 1.00 64.56 206 GLU A O 1
ATOM 1653 N N . ASP A 1 207 ? 19.240 -7.626 -16.319 1.00 63.72 207 ASP A N 1
ATOM 1654 C CA . ASP A 1 207 ? 19.177 -7.105 -17.681 1.00 63.72 207 ASP A CA 1
ATOM 1655 C C . ASP A 1 207 ? 19.138 -5.561 -17.734 1.00 63.72 207 ASP A C 1
ATOM 1657 O O . ASP A 1 207 ? 18.809 -4.862 -16.774 1.00 63.72 207 ASP A O 1
ATOM 1661 N N . ASP A 1 208 ? 19.499 -4.990 -18.889 1.00 64.00 208 ASP A N 1
ATOM 1662 C CA . ASP A 1 208 ? 19.478 -3.533 -19.096 1.00 64.00 208 ASP A CA 1
ATOM 1663 C C . ASP A 1 208 ? 18.051 -2.944 -19.130 1.00 64.00 208 ASP A C 1
ATOM 1665 O O . ASP A 1 208 ? 17.898 -1.723 -19.062 1.00 64.00 208 ASP A O 1
ATOM 1669 N N . LEU A 1 209 ? 17.011 -3.788 -19.196 1.00 59.50 209 LEU A N 1
ATOM 1670 C CA . LEU A 1 209 ? 15.599 -3.399 -19.310 1.00 59.50 209 LEU A CA 1
ATOM 1671 C C . LEU A 1 209 ? 15.032 -2.768 -18.025 1.00 59.50 209 LEU A C 1
ATOM 1673 O O . LEU A 1 209 ? 14.073 -2.007 -18.103 1.00 59.50 209 LEU A O 1
ATOM 1677 N N . GLY A 1 210 ? 15.640 -3.030 -16.862 1.00 58.91 210 GLY A N 1
ATOM 1678 C CA . GLY A 1 210 ? 15.246 -2.432 -15.577 1.00 58.91 210 GLY A CA 1
ATOM 1679 C C . GLY A 1 210 ? 15.991 -1.142 -15.205 1.00 58.91 210 GLY A C 1
ATOM 1680 O O . GLY A 1 210 ? 15.731 -0.557 -14.150 1.00 58.91 210 GLY A O 1
ATOM 1681 N N . LYS A 1 211 ? 16.949 -0.696 -16.030 1.00 70.94 211 LYS A N 1
ATOM 1682 C CA . LYS A 1 211 ? 17.760 0.492 -15.731 1.00 70.94 211 LYS A CA 1
ATOM 1683 C C . LYS A 1 211 ? 17.013 1.770 -16.095 1.00 70.94 211 LYS A C 1
ATOM 1685 O O . LYS A 1 211 ? 16.343 1.864 -17.116 1.00 70.94 211 LYS A O 1
ATOM 1690 N N . LEU A 1 212 ? 17.214 2.801 -15.284 1.00 73.38 212 LEU A N 1
ATOM 1691 C CA . LEU A 1 212 ? 16.674 4.141 -15.485 1.00 73.38 212 LEU A CA 1
ATOM 1692 C C . LEU A 1 212 ? 17.774 5.073 -16.025 1.00 73.38 212 LEU A C 1
ATOM 1694 O O . LEU A 1 212 ? 18.436 5.751 -15.233 1.00 73.38 212 LEU A O 1
ATOM 1698 N N . PRO A 1 213 ? 18.033 5.113 -17.349 1.00 67.62 213 PRO A N 1
ATOM 1699 C CA . PRO A 1 213 ? 19.190 5.805 -17.927 1.00 67.62 213 PRO A CA 1
ATOM 1700 C C . PRO A 1 213 ? 19.241 7.307 -17.626 1.00 67.62 213 PRO A C 1
ATOM 1702 O O . PRO A 1 213 ? 20.334 7.864 -17.562 1.00 67.62 213 PRO A O 1
ATOM 1705 N N . GLU A 1 214 ? 18.086 7.933 -17.401 1.00 75.00 214 GLU A N 1
ATOM 1706 C CA . GLU A 1 214 ? 17.943 9.361 -17.088 1.00 75.00 214 GLU A CA 1
ATOM 1707 C C . GLU A 1 214 ? 18.259 9.706 -15.619 1.00 75.00 214 GLU A C 1
ATOM 1709 O O . GLU A 1 214 ? 18.345 10.880 -15.260 1.00 75.00 214 GLU A O 1
ATOM 1714 N N . TYR A 1 215 ? 18.439 8.703 -14.753 1.00 71.12 215 TYR A N 1
ATOM 1715 C CA . TYR A 1 215 ? 18.650 8.895 -13.319 1.00 71.12 215 TYR A CA 1
ATOM 1716 C C . TYR A 1 215 ? 20.132 8.834 -12.927 1.00 71.12 215 TYR A C 1
ATOM 1718 O O . TYR A 1 215 ? 20.958 8.165 -13.551 1.00 71.12 215 TYR A O 1
ATOM 1726 N N . HIS A 1 216 ? 20.466 9.523 -11.829 1.00 74.38 216 HIS A N 1
ATOM 1727 C CA . HIS A 1 216 ? 21.794 9.475 -11.214 1.00 74.38 216 HIS A CA 1
ATOM 1728 C C . HIS A 1 216 ? 22.195 8.028 -10.873 1.00 74.38 216 HIS A C 1
ATOM 1730 O O . HIS A 1 216 ? 21.340 7.241 -10.474 1.00 74.38 216 HIS A O 1
ATOM 1736 N N . HIS A 1 217 ? 23.489 7.686 -10.947 1.00 65.50 217 HIS A N 1
ATOM 1737 C CA . HIS A 1 217 ? 24.003 6.314 -10.766 1.00 65.50 217 HIS A CA 1
ATOM 1738 C C . HIS A 1 217 ? 23.432 5.591 -9.530 1.00 65.50 217 HIS A C 1
ATOM 1740 O O . HIS A 1 217 ? 23.067 4.426 -9.605 1.00 65.50 217 HIS A O 1
ATOM 1746 N N . ALA A 1 218 ? 23.278 6.297 -8.407 1.00 58.00 218 ALA A N 1
ATOM 1747 C CA . ALA A 1 218 ? 22.722 5.752 -7.162 1.00 58.00 218 ALA A CA 1
ATOM 1748 C C . ALA A 1 218 ? 21.241 5.303 -7.237 1.00 58.00 218 ALA A C 1
ATOM 1750 O O . ALA A 1 218 ? 20.790 4.559 -6.371 1.00 58.00 218 ALA A O 1
ATOM 1751 N N . ALA A 1 219 ? 20.484 5.765 -8.236 1.00 67.38 219 ALA A N 1
ATOM 1752 C CA . ALA A 1 219 ? 19.079 5.417 -8.475 1.00 67.38 219 ALA A CA 1
ATOM 1753 C C . ALA A 1 219 ? 18.837 4.800 -9.867 1.00 67.38 219 ALA A C 1
ATOM 1755 O O . ALA A 1 219 ? 17.729 4.373 -10.174 1.00 67.38 219 ALA A O 1
ATOM 1756 N N . LYS A 1 220 ? 19.880 4.732 -10.703 1.00 71.75 220 LYS A N 1
ATOM 1757 C CA . LYS A 1 220 ? 19.835 4.230 -12.080 1.00 71.75 220 LYS A CA 1
ATOM 1758 C C . LYS A 1 220 ? 19.504 2.743 -12.168 1.00 71.75 220 LYS A C 1
ATOM 1760 O O . LYS A 1 220 ? 19.018 2.293 -13.197 1.00 71.75 220 LYS A O 1
ATOM 1765 N N . GLU A 1 221 ? 19.777 1.980 -11.117 1.00 65.81 221 GLU A N 1
ATOM 1766 C CA . GLU A 1 221 ? 19.602 0.527 -11.141 1.00 65.81 221 GLU A CA 1
ATOM 1767 C C . GLU A 1 221 ? 18.140 0.085 -10.979 1.00 65.81 221 GLU A C 1
ATOM 1769 O O . GLU A 1 221 ? 17.848 -1.064 -11.267 1.00 65.81 221 GLU A O 1
ATOM 1774 N N . GLY A 1 222 ? 17.214 0.969 -10.587 1.00 72.94 222 GLY A N 1
ATOM 1775 C CA . GLY A 1 222 ? 15.783 0.658 -10.636 1.00 72.94 222 GLY A CA 1
ATOM 1776 C C . GLY A 1 222 ? 14.894 1.706 -9.974 1.00 72.94 222 GLY A C 1
ATOM 1777 O O . GLY A 1 222 ? 15.330 2.446 -9.087 1.00 72.94 222 GLY A O 1
ATOM 1778 N N . ALA A 1 223 ? 13.619 1.734 -10.373 1.00 75.50 223 ALA A N 1
ATOM 1779 C CA . ALA A 1 223 ? 12.604 2.660 -9.855 1.00 75.50 223 ALA A CA 1
ATOM 1780 C C . ALA A 1 223 ? 12.422 2.574 -8.338 1.00 75.50 223 ALA A C 1
ATOM 1782 O O . ALA A 1 223 ? 12.151 3.573 -7.682 1.00 75.50 223 ALA A O 1
ATOM 1783 N N . LEU A 1 224 ? 12.672 1.408 -7.751 1.00 80.56 224 LEU A N 1
ATOM 1784 C CA . LEU A 1 224 ? 12.690 1.228 -6.307 1.00 80.56 224 LEU A CA 1
ATOM 1785 C C . LEU A 1 224 ? 13.676 2.169 -5.578 1.00 80.56 224 LEU A C 1
ATOM 1787 O O . LEU A 1 224 ? 13.431 2.590 -4.447 1.00 80.56 224 LEU A O 1
ATOM 1791 N N . LEU A 1 225 ? 14.797 2.520 -6.215 1.00 77.69 225 LEU A N 1
ATOM 1792 C CA . LEU A 1 225 ? 15.861 3.330 -5.616 1.00 77.69 225 LEU A CA 1
ATOM 1793 C C . LEU A 1 225 ? 15.634 4.839 -5.768 1.00 77.69 225 LEU A C 1
ATOM 1795 O O . LEU A 1 225 ? 16.389 5.626 -5.185 1.00 77.69 225 LEU A O 1
ATOM 1799 N N . THR A 1 226 ? 14.614 5.264 -6.514 1.00 78.62 226 THR A N 1
ATOM 1800 C CA . THR A 1 226 ? 14.326 6.687 -6.741 1.00 78.62 226 THR A CA 1
ATOM 1801 C C . THR A 1 226 ? 13.553 7.325 -5.590 1.00 78.62 226 THR A C 1
ATOM 1803 O O . THR A 1 226 ? 13.553 8.550 -5.469 1.00 78.62 226 THR A O 1
ATOM 1806 N N . GLU A 1 227 ? 12.962 6.521 -4.701 1.00 77.75 227 GLU A N 1
ATOM 1807 C CA . GLU A 1 227 ? 12.194 7.022 -3.566 1.00 77.75 227 GLU A CA 1
ATOM 1808 C C . GLU A 1 227 ? 13.087 7.845 -2.614 1.00 77.75 227 GLU A C 1
ATOM 1810 O O . GLU A 1 227 ? 14.095 7.332 -2.097 1.00 77.75 227 GLU A O 1
ATOM 1815 N N . PRO A 1 228 ? 12.737 9.122 -2.359 1.00 64.75 228 PRO A N 1
ATOM 1816 C CA . PRO A 1 228 ? 13.503 9.974 -1.459 1.00 64.75 228 PRO A CA 1
ATOM 1817 C C . PRO A 1 228 ? 13.362 9.549 0.004 1.00 64.75 228 PRO A C 1
ATOM 1819 O O . PRO A 1 228 ? 14.306 9.734 0.771 1.00 64.75 228 PRO A O 1
ATOM 1822 N N . TRP A 1 229 ? 12.233 8.945 0.403 1.00 82.81 229 TRP A N 1
ATOM 1823 C CA . TRP A 1 229 ? 12.043 8.443 1.760 1.00 82.81 229 TRP A CA 1
ATOM 1824 C C . TRP A 1 229 ? 11.928 6.919 1.811 1.00 82.81 229 TRP A C 1
ATOM 1826 O O . TRP A 1 229 ? 10.859 6.340 2.007 1.00 82.81 229 TRP A O 1
ATOM 1836 N N . THR A 1 230 ? 13.084 6.262 1.697 1.00 85.88 230 THR A N 1
ATOM 1837 C CA . THR A 1 230 ? 13.231 4.797 1.672 1.00 85.88 230 THR A CA 1
ATOM 1838 C C . THR A 1 230 ? 12.471 4.070 2.791 1.00 85.88 230 THR A C 1
ATOM 1840 O O . THR A 1 230 ? 11.973 2.970 2.571 1.00 85.88 230 THR A O 1
ATOM 1843 N N . MET A 1 231 ? 12.322 4.682 3.973 1.00 89.00 231 MET A N 1
ATOM 1844 C CA . MET A 1 231 ? 11.593 4.093 5.107 1.00 89.00 231 MET A CA 1
ATOM 1845 C C . MET A 1 231 ? 10.137 3.740 4.789 1.00 89.00 231 MET A C 1
ATOM 1847 O O . MET A 1 231 ? 9.603 2.803 5.378 1.00 89.00 231 MET A O 1
ATOM 1851 N N . VAL A 1 232 ? 9.490 4.470 3.878 1.00 91.00 232 VAL A N 1
ATOM 1852 C CA . VAL A 1 232 ? 8.094 4.213 3.503 1.00 91.00 232 VAL A CA 1
ATOM 1853 C C . VAL A 1 232 ? 7.985 2.895 2.746 1.00 91.00 232 VAL A C 1
ATOM 1855 O O . VAL A 1 232 ? 7.197 2.030 3.121 1.00 91.00 232 VAL A O 1
ATOM 1858 N N . LEU A 1 233 ? 8.830 2.704 1.730 1.00 93.56 233 LEU A N 1
ATOM 1859 C CA . LEU A 1 233 ? 8.881 1.456 0.971 1.00 93.56 233 LEU A CA 1
ATOM 1860 C C . LEU A 1 233 ? 9.399 0.300 1.825 1.00 93.56 233 LEU A C 1
ATOM 1862 O O . LEU A 1 233 ? 8.812 -0.776 1.789 1.00 93.56 233 LEU A O 1
ATOM 1866 N N . MET A 1 234 ? 10.409 0.535 2.672 1.00 94.88 234 MET A N 1
ATOM 1867 C CA . MET A 1 234 ? 10.857 -0.462 3.649 1.00 94.88 234 MET A CA 1
ATOM 1868 C C . MET A 1 234 ? 9.693 -0.953 4.508 1.00 94.88 234 MET A C 1
ATOM 1870 O O . MET A 1 234 ? 9.471 -2.156 4.613 1.00 94.88 234 MET A O 1
ATOM 1874 N N . ARG A 1 235 ? 8.919 -0.039 5.103 1.00 95.50 235 ARG A N 1
ATOM 1875 C CA . ARG A 1 235 ? 7.781 -0.422 5.940 1.00 95.50 235 ARG A CA 1
ATOM 1876 C C . ARG A 1 235 ? 6.699 -1.137 5.138 1.00 95.50 235 ARG A C 1
ATOM 1878 O O . ARG A 1 235 ? 6.175 -2.130 5.624 1.00 95.50 235 ARG A O 1
ATOM 1885 N N . SER A 1 236 ? 6.410 -0.672 3.924 1.00 96.69 236 SER A N 1
ATOM 1886 C CA . SER A 1 236 ? 5.431 -1.296 3.028 1.00 96.69 236 SER A CA 1
ATOM 1887 C C . SER A 1 236 ? 5.786 -2.760 2.742 1.00 96.69 236 SER A C 1
ATOM 1889 O O . SER A 1 236 ? 4.997 -3.654 3.045 1.00 96.69 236 SER A O 1
ATOM 1891 N N . PHE A 1 237 ? 7.012 -3.030 2.278 1.00 97.62 237 PHE A N 1
ATOM 1892 C CA . PHE A 1 237 ? 7.470 -4.398 2.006 1.00 97.62 237 PHE A CA 1
ATOM 1893 C C . PHE A 1 237 ? 7.595 -5.247 3.269 1.00 97.62 237 PHE A C 1
ATOM 1895 O O . PHE A 1 237 ? 7.331 -6.443 3.221 1.00 97.62 237 PHE A O 1
ATOM 1902 N N . THR A 1 238 ? 7.950 -4.644 4.406 1.00 97.75 238 THR A N 1
ATOM 1903 C CA . THR A 1 238 ? 8.008 -5.360 5.689 1.00 97.75 238 THR A CA 1
ATOM 1904 C C . THR A 1 238 ? 6.619 -5.810 6.131 1.00 97.75 238 THR A C 1
ATOM 1906 O O . THR A 1 238 ? 6.438 -6.982 6.442 1.00 97.75 238 THR A O 1
ATOM 1909 N N . MET A 1 239 ? 5.629 -4.909 6.133 1.00 97.69 239 MET A N 1
ATOM 1910 C CA . MET A 1 239 ? 4.254 -5.234 6.534 1.00 97.69 239 MET A CA 1
ATOM 1911 C C . MET A 1 239 ? 3.645 -6.300 5.619 1.00 97.69 239 MET A C 1
ATOM 1913 O O . MET A 1 239 ? 3.117 -7.297 6.106 1.00 97.69 239 MET A O 1
ATOM 1917 N N . ALA A 1 240 ? 3.786 -6.136 4.301 1.00 97.94 240 ALA A N 1
ATOM 1918 C CA . ALA A 1 240 ? 3.306 -7.124 3.342 1.00 97.94 240 ALA A CA 1
ATOM 1919 C C . ALA A 1 240 ? 4.042 -8.465 3.486 1.00 97.94 240 ALA A C 1
ATOM 1921 O O . ALA A 1 240 ? 3.413 -9.518 3.508 1.00 97.94 240 ALA A O 1
ATOM 1922 N N . GLY A 1 241 ? 5.370 -8.435 3.623 1.00 97.44 241 GLY A N 1
ATOM 1923 C CA . GLY A 1 241 ? 6.201 -9.624 3.781 1.00 97.44 241 GLY A CA 1
ATOM 1924 C C . GLY A 1 241 ? 5.861 -10.435 5.031 1.00 97.44 241 GLY A C 1
ATOM 1925 O O . GLY A 1 241 ? 5.730 -11.652 4.938 1.00 97.44 241 GLY A O 1
ATOM 1926 N N . LEU A 1 242 ? 5.651 -9.770 6.173 1.00 97.06 242 LEU A N 1
ATOM 1927 C CA . LEU A 1 242 ? 5.204 -10.417 7.410 1.00 97.06 242 LEU A CA 1
ATOM 1928 C C . LEU A 1 242 ? 3.808 -11.028 7.258 1.00 97.06 242 LEU A C 1
ATOM 1930 O O . LEU A 1 242 ? 3.613 -12.172 7.646 1.00 97.06 242 LEU A O 1
ATOM 1934 N N . SER A 1 243 ? 2.866 -10.303 6.647 1.00 96.25 243 SER A N 1
ATOM 1935 C CA . SER A 1 243 ? 1.512 -10.810 6.394 1.00 96.25 243 SER A CA 1
ATOM 1936 C C . SER A 1 243 ? 1.516 -12.040 5.478 1.00 96.25 243 SER A C 1
ATOM 1938 O O . SER A 1 243 ? 0.784 -12.988 5.731 1.00 96.25 243 SER A O 1
ATOM 1940 N N . LEU A 1 244 ? 2.344 -12.051 4.429 1.00 96.44 244 LEU A N 1
ATOM 1941 C CA . LEU A 1 244 ? 2.471 -13.191 3.512 1.00 96.44 244 LEU A CA 1
ATOM 1942 C C . LEU A 1 244 ? 3.154 -14.387 4.172 1.00 96.44 244 LEU A C 1
ATOM 1944 O O . LEU A 1 244 ? 2.773 -15.528 3.924 1.00 96.44 244 LEU A O 1
ATOM 1948 N N . LEU A 1 245 ? 4.156 -14.130 5.015 1.00 95.56 245 LEU A N 1
ATOM 1949 C CA . LEU A 1 245 ? 4.809 -15.177 5.789 1.00 95.56 245 LEU A CA 1
ATOM 1950 C C . LEU A 1 245 ? 3.832 -15.809 6.785 1.00 95.56 245 LEU A C 1
ATOM 1952 O O . LEU A 1 245 ? 3.782 -17.030 6.884 1.00 95.56 245 LEU A O 1
ATOM 1956 N N . ASP A 1 246 ? 3.030 -14.992 7.468 1.00 94.06 246 ASP A N 1
ATOM 1957 C CA . ASP A 1 246 ? 1.979 -15.466 8.367 1.00 94.06 246 ASP A CA 1
ATOM 1958 C C . ASP A 1 246 ? 0.964 -16.342 7.615 1.00 94.06 246 ASP A C 1
ATOM 1960 O O . ASP A 1 246 ? 0.748 -17.491 8.006 1.00 94.06 246 ASP A O 1
ATOM 1964 N N . GLU A 1 247 ? 0.460 -15.882 6.460 1.00 91.62 247 GLU A N 1
ATOM 1965 C CA . GLU A 1 247 ? -0.416 -16.676 5.583 1.00 91.62 247 GLU A CA 1
ATOM 1966 C C . GLU A 1 247 ? 0.222 -18.010 5.157 1.00 91.62 247 GLU A C 1
ATOM 1968 O O . GLU A 1 247 ? -0.463 -19.028 5.105 1.00 91.62 247 GLU A O 1
ATOM 1973 N N . ALA A 1 248 ? 1.523 -18.029 4.856 1.00 90.25 248 ALA A N 1
ATOM 1974 C CA . ALA A 1 248 ? 2.238 -19.249 4.479 1.00 90.25 248 ALA A CA 1
ATOM 1975 C C . ALA A 1 248 ? 2.476 -20.209 5.658 1.00 90.25 248 ALA A C 1
ATOM 1977 O O . ALA A 1 248 ? 2.738 -21.388 5.443 1.00 90.25 248 ALA A O 1
ATOM 1978 N N . THR A 1 249 ? 2.435 -19.719 6.900 1.00 88.75 249 THR A N 1
ATOM 1979 C CA . THR A 1 249 ? 2.665 -20.541 8.102 1.00 88.75 249 THR A CA 1
ATOM 1980 C C . THR A 1 249 ? 1.394 -21.022 8.788 1.00 88.75 249 THR A C 1
ATOM 1982 O O . THR A 1 249 ? 1.447 -22.018 9.503 1.00 88.75 249 THR A O 1
ATOM 1985 N N . THR A 1 250 ? 0.280 -20.316 8.601 1.00 86.00 250 THR A N 1
ATOM 1986 C CA . THR A 1 250 ? -1.001 -20.597 9.269 1.00 86.00 250 THR A CA 1
ATOM 1987 C C . THR A 1 250 ? -1.936 -21.468 8.439 1.00 86.00 250 THR A C 1
ATOM 1989 O O . THR A 1 250 ? -2.869 -22.050 8.987 1.00 86.00 250 THR A O 1
ATOM 1992 N N . ARG A 1 251 ? -1.713 -21.568 7.124 1.00 80.62 251 ARG A N 1
ATOM 1993 C CA . ARG A 1 251 ? -2.520 -22.412 6.241 1.00 80.62 251 ARG A CA 1
ATOM 1994 C C . ARG A 1 251 ? -2.199 -23.891 6.411 1.00 80.62 251 ARG A C 1
ATOM 1996 O O . ARG A 1 251 ? -1.050 -24.279 6.605 1.00 80.62 251 ARG A O 1
ATOM 2003 N N . GLU A 1 252 ? -3.243 -24.702 6.277 1.00 71.00 252 GLU A N 1
ATOM 2004 C CA . GLU A 1 252 ? -3.135 -26.156 6.290 1.00 71.00 252 GLU A CA 1
ATOM 2005 C C . GLU A 1 252 ? -2.303 -26.662 5.094 1.00 71.00 252 GLU A C 1
ATOM 2007 O O . GLU A 1 252 ? -2.422 -26.110 3.994 1.00 71.00 252 GLU A O 1
ATOM 2012 N N . PRO A 1 253 ? -1.528 -27.754 5.249 1.00 63.97 253 PRO A N 1
ATOM 2013 C CA . PRO A 1 253 ? -0.665 -28.304 4.192 1.00 63.97 253 PRO A CA 1
ATOM 2014 C C . PRO A 1 253 ? -1.399 -28.706 2.903 1.00 63.97 253 PRO A C 1
ATOM 2016 O O . PRO A 1 253 ? -0.777 -28.899 1.866 1.00 63.97 253 PRO A O 1
ATOM 2019 N N . GLN A 1 254 ? -2.725 -28.848 2.962 1.00 65.88 254 GLN A N 1
ATOM 2020 C CA . GLN A 1 254 ? -3.576 -29.228 1.831 1.00 65.88 254 GLN A CA 1
ATOM 2021 C C . GLN A 1 254 ? -3.760 -28.092 0.804 1.00 65.88 254 GLN A C 1
ATOM 2023 O O . GLN A 1 254 ? -4.196 -28.357 -0.313 1.00 65.88 254 GLN A O 1
ATOM 2028 N N . ASP A 1 255 ? -3.410 -26.848 1.154 1.00 82.06 255 ASP A N 1
ATOM 2029 C CA . ASP A 1 255 ? -3.444 -25.673 0.268 1.00 82.06 255 ASP A CA 1
ATOM 2030 C C . ASP A 1 255 ? -2.029 -25.309 -0.233 1.00 82.06 255 ASP A C 1
ATOM 2032 O O . ASP A 1 255 ? -1.602 -24.153 -0.186 1.00 82.06 255 ASP A O 1
ATOM 2036 N N . GLU A 1 256 ? -1.275 -26.321 -0.682 1.00 84.44 256 GLU A N 1
ATOM 2037 C CA . GLU A 1 256 ? 0.137 -26.209 -1.091 1.00 84.44 256 GLU A CA 1
ATOM 2038 C C . GLU A 1 256 ? 0.362 -25.085 -2.114 1.00 84.44 256 GLU A C 1
ATOM 2040 O O . GLU A 1 256 ? 1.270 -24.271 -1.955 1.00 84.44 256 GLU A O 1
ATOM 2045 N N . ILE A 1 257 ? -0.530 -24.964 -3.103 1.00 87.44 257 ILE A N 1
ATOM 2046 C CA . ILE A 1 257 ? -0.460 -23.933 -4.150 1.00 87.44 257 ILE A CA 1
ATOM 2047 C C . ILE A 1 257 ? -0.524 -22.524 -3.550 1.00 87.44 257 ILE A C 1
ATOM 2049 O O . ILE A 1 257 ? 0.203 -21.625 -3.979 1.00 87.44 257 ILE A O 1
ATOM 2053 N N . ALA A 1 258 ? -1.401 -22.289 -2.573 1.00 87.75 258 ALA A N 1
ATOM 2054 C CA . ALA A 1 258 ? -1.525 -20.959 -1.999 1.00 87.75 258 ALA A CA 1
ATOM 2055 C C . ALA A 1 258 ? -0.439 -20.662 -0.959 1.00 87.75 258 ALA A C 1
ATOM 2057 O O . ALA A 1 258 ? -0.061 -19.499 -0.806 1.00 87.75 258 ALA A O 1
ATOM 2058 N N . VAL A 1 259 ? 0.085 -21.686 -0.278 1.00 89.69 259 VAL A N 1
ATOM 2059 C CA . VAL A 1 259 ? 1.290 -21.558 0.554 1.00 89.69 259 VAL A CA 1
ATOM 2060 C C . VAL A 1 259 ? 2.481 -21.165 -0.319 1.00 89.69 259 VAL A C 1
ATOM 2062 O O . VAL A 1 259 ? 3.172 -20.198 0.004 1.00 89.69 259 VAL A O 1
ATOM 2065 N N . GLU A 1 260 ? 2.677 -21.837 -1.455 1.00 91.75 260 GLU A N 1
ATOM 2066 C CA . GLU A 1 260 ? 3.733 -21.518 -2.417 1.00 91.75 260 GLU A CA 1
ATOM 2067 C C . GLU A 1 260 ? 3.571 -20.097 -2.986 1.00 91.75 260 GLU A C 1
ATOM 2069 O O . GLU A 1 260 ? 4.543 -19.338 -3.022 1.00 91.75 260 GLU A O 1
ATOM 2074 N N . ASP A 1 261 ? 2.352 -19.676 -3.357 1.00 93.69 261 ASP A N 1
ATOM 2075 C CA . ASP A 1 261 ? 2.112 -18.298 -3.816 1.00 93.69 261 ASP A CA 1
ATOM 2076 C C . ASP A 1 261 ? 2.458 -17.271 -2.729 1.00 93.69 261 ASP A C 1
ATOM 2078 O O . ASP A 1 261 ? 3.148 -16.289 -3.013 1.00 93.69 261 ASP A O 1
ATOM 2082 N N . SER A 1 262 ? 2.047 -17.502 -1.478 1.00 94.19 262 SER A N 1
ATOM 2083 C CA . SER A 1 262 ? 2.387 -16.623 -0.353 1.00 94.19 262 SER A CA 1
ATOM 2084 C C . SER A 1 262 ? 3.895 -16.564 -0.102 1.00 94.19 262 SER A C 1
ATOM 2086 O O . SER A 1 262 ? 4.443 -15.475 0.083 1.00 94.19 262 SER A O 1
ATOM 2088 N N . GLN A 1 263 ? 4.596 -17.698 -0.171 1.00 95.19 263 GLN A N 1
ATOM 2089 C CA . GLN A 1 263 ? 6.053 -17.758 -0.036 1.00 95.19 263 GLN A CA 1
ATOM 2090 C C . GLN A 1 263 ? 6.765 -17.013 -1.169 1.00 95.19 263 GLN A C 1
ATOM 2092 O O . GLN A 1 263 ? 7.654 -16.202 -0.906 1.00 95.19 263 GLN A O 1
ATOM 2097 N N . ARG A 1 264 ? 6.355 -17.234 -2.422 1.00 96.75 264 ARG A N 1
ATOM 2098 C CA . ARG A 1 264 ? 6.894 -16.539 -3.600 1.00 96.75 264 ARG A CA 1
ATOM 2099 C C . ARG A 1 264 ? 6.695 -15.030 -3.488 1.00 96.75 264 ARG A C 1
ATOM 2101 O O . ARG A 1 264 ? 7.619 -14.256 -3.720 1.00 96.75 264 ARG A O 1
ATOM 2108 N N . ARG A 1 265 ? 5.498 -14.600 -3.091 1.00 97.44 265 ARG A N 1
ATOM 2109 C CA . ARG A 1 265 ? 5.179 -13.183 -2.890 1.00 97.44 265 ARG A CA 1
ATOM 2110 C C . ARG A 1 265 ? 5.977 -12.565 -1.742 1.00 97.44 265 ARG A C 1
ATOM 2112 O O . ARG A 1 265 ? 6.399 -11.414 -1.844 1.00 97.44 265 ARG A O 1
ATOM 2119 N N . CYS A 1 266 ? 6.191 -13.316 -0.661 1.00 97.69 266 CYS A N 1
ATOM 2120 C CA . CYS A 1 266 ? 7.046 -12.901 0.449 1.00 97.69 266 CYS A CA 1
ATOM 2121 C C . CYS A 1 266 ? 8.495 -12.716 -0.026 1.00 97.69 266 CYS A C 1
ATOM 2123 O O . CYS A 1 266 ? 9.127 -11.713 0.304 1.00 97.69 266 CYS A O 1
ATOM 2125 N N . GLU A 1 267 ? 8.995 -13.623 -0.870 1.00 97.44 267 GLU A N 1
ATOM 2126 C CA . GLU A 1 267 ? 10.325 -13.520 -1.475 1.00 97.44 267 GLU A CA 1
ATOM 2127 C C . GLU A 1 267 ? 10.485 -12.247 -2.316 1.00 97.44 267 GLU A C 1
ATOM 2129 O O . GLU A 1 267 ? 11.517 -11.582 -2.220 1.00 97.44 267 GLU A O 1
ATOM 2134 N N . ASP A 1 268 ? 9.462 -11.862 -3.087 1.00 97.56 268 ASP A N 1
ATOM 2135 C CA . ASP A 1 268 ? 9.468 -10.605 -3.847 1.00 97.56 268 ASP A CA 1
ATOM 2136 C C . ASP A 1 268 ? 9.665 -9.390 -2.909 1.00 97.56 268 ASP A C 1
ATOM 2138 O O . ASP A 1 268 ? 10.482 -8.507 -3.187 1.00 97.56 268 ASP A O 1
ATOM 2142 N N . CYS A 1 269 ? 9.001 -9.372 -1.744 1.00 97.94 269 CYS A N 1
ATOM 2143 C CA . CYS A 1 269 ? 9.200 -8.344 -0.713 1.00 97.94 269 CYS A CA 1
ATOM 2144 C C . CYS A 1 269 ? 10.610 -8.390 -0.091 1.00 97.94 269 CYS A C 1
ATOM 2146 O O . CYS A 1 269 ? 11.227 -7.339 0.101 1.00 97.94 269 CYS A O 1
ATOM 2148 N N . VAL A 1 270 ? 11.139 -9.585 0.210 1.00 97.38 270 VAL A N 1
ATOM 2149 C CA . VAL A 1 270 ? 12.502 -9.774 0.747 1.00 97.38 270 VAL A CA 1
ATOM 2150 C C . VAL A 1 270 ? 13.548 -9.243 -0.232 1.00 97.38 270 VAL A C 1
ATOM 2152 O O . VAL A 1 270 ? 14.446 -8.500 0.170 1.00 97.38 270 VAL A O 1
ATOM 2155 N N . LYS A 1 271 ? 13.410 -9.561 -1.524 1.00 95.50 271 LYS A N 1
ATOM 2156 C CA . LYS A 1 271 ? 14.296 -9.066 -2.585 1.00 95.50 271 LYS A CA 1
ATOM 2157 C C . LYS A 1 271 ? 14.264 -7.544 -2.657 1.00 95.50 271 LYS A C 1
ATOM 2159 O O . LYS A 1 271 ? 15.321 -6.917 -2.592 1.00 95.50 271 LYS A O 1
ATOM 2164 N N . ALA A 1 272 ? 13.081 -6.933 -2.696 1.00 95.00 272 ALA A N 1
ATOM 2165 C CA . ALA A 1 272 ? 12.968 -5.476 -2.709 1.00 95.00 272 ALA A CA 1
ATOM 2166 C C . ALA A 1 272 ? 13.635 -4.829 -1.476 1.00 95.00 272 ALA A C 1
ATOM 2168 O O . ALA A 1 272 ? 14.393 -3.865 -1.610 1.00 95.00 272 ALA A O 1
ATOM 2169 N N . LEU A 1 273 ? 13.438 -5.390 -0.277 1.00 95.69 273 LEU A N 1
ATOM 2170 C CA . LEU A 1 273 ? 14.111 -4.930 0.945 1.00 95.69 273 LEU A CA 1
ATOM 2171 C C . LEU A 1 273 ? 15.636 -5.063 0.861 1.00 95.69 273 LEU A C 1
ATOM 2173 O O . LEU A 1 273 ? 16.357 -4.164 1.304 1.00 95.69 273 LEU A O 1
ATOM 2177 N N . TRP A 1 274 ? 16.137 -6.147 0.274 1.00 94.44 274 TRP A N 1
ATOM 2178 C CA . TRP A 1 274 ? 17.567 -6.347 0.074 1.00 94.44 274 TRP A CA 1
ATOM 2179 C C . TRP A 1 274 ? 18.162 -5.278 -0.854 1.00 94.44 274 TRP A C 1
ATOM 2181 O O . TRP A 1 274 ? 19.172 -4.662 -0.510 1.00 94.44 274 TRP A O 1
ATOM 2191 N N . TYR A 1 275 ? 17.498 -4.956 -1.971 1.00 90.38 275 TYR A N 1
ATOM 2192 C CA . TYR A 1 275 ? 17.952 -3.899 -2.887 1.00 90.38 275 TYR A CA 1
ATOM 2193 C C . TYR A 1 275 ? 17.885 -2.501 -2.266 1.00 90.38 275 TYR A C 1
ATOM 2195 O O . TYR A 1 275 ? 18.824 -1.713 -2.417 1.00 90.38 275 TYR A O 1
ATOM 2203 N N . LEU A 1 276 ? 16.832 -2.198 -1.497 1.00 90.38 276 LEU A N 1
ATOM 2204 C CA . LEU A 1 276 ? 16.771 -0.976 -0.682 1.00 90.38 276 LEU A CA 1
ATOM 2205 C C . LEU A 1 276 ? 17.909 -0.895 0.345 1.00 90.38 276 LEU A C 1
ATOM 2207 O O . LEU A 1 276 ? 18.295 0.198 0.770 1.00 90.38 276 LEU A O 1
ATOM 2211 N N . GLY A 1 277 ? 18.497 -2.040 0.687 1.00 86.88 277 GLY A N 1
ATOM 2212 C CA . GLY A 1 277 ? 19.699 -2.184 1.491 1.00 86.88 277 GLY A CA 1
ATOM 2213 C C . GLY A 1 277 ? 20.884 -1.331 1.053 1.00 86.88 277 GLY A C 1
ATOM 2214 O O . GLY A 1 277 ? 21.654 -0.861 1.889 1.00 86.88 277 GLY A O 1
ATOM 2215 N N . ARG A 1 278 ? 20.975 -1.034 -0.246 1.00 85.00 278 ARG A N 1
ATOM 2216 C CA . ARG A 1 278 ? 21.997 -0.144 -0.816 1.00 85.00 278 ARG A CA 1
ATOM 2217 C C . ARG A 1 278 ? 21.882 1.299 -0.318 1.00 85.00 278 ARG A C 1
ATOM 2219 O O . ARG A 1 278 ? 22.870 2.024 -0.324 1.00 85.00 278 ARG A O 1
ATOM 2226 N N . LYS A 1 279 ? 20.685 1.716 0.116 1.00 83.38 279 LYS A N 1
ATOM 2227 C CA . LYS A 1 279 ? 20.409 3.045 0.694 1.00 83.38 279 LYS A CA 1
ATOM 2228 C C . LYS A 1 279 ? 20.224 3.003 2.215 1.00 83.38 279 LYS A C 1
ATOM 2230 O O . LYS A 1 279 ? 20.341 4.039 2.860 1.00 83.38 279 LYS A O 1
ATOM 2235 N N . SER A 1 280 ? 19.898 1.845 2.792 1.00 88.12 280 SER A N 1
ATOM 2236 C CA . SER A 1 280 ? 19.575 1.707 4.216 1.00 88.12 280 SER A CA 1
ATOM 2237 C C . SER A 1 280 ? 20.049 0.368 4.773 1.00 88.12 280 SER A C 1
ATOM 2239 O O . SER A 1 280 ? 19.479 -0.678 4.472 1.00 88.12 280 SER A O 1
ATOM 2241 N N . SER A 1 281 ? 21.033 0.392 5.674 1.00 92.00 281 SER A N 1
ATOM 2242 C CA . SER A 1 281 ? 21.516 -0.818 6.358 1.00 92.00 281 SER A CA 1
ATOM 2243 C C . SER A 1 281 ? 20.434 -1.499 7.206 1.00 92.00 281 SER A C 1
ATOM 2245 O O . SER A 1 281 ? 20.460 -2.716 7.379 1.00 92.00 281 SER A O 1
ATOM 2247 N N . LEU A 1 282 ? 19.447 -0.740 7.697 1.00 93.38 282 LEU A N 1
ATOM 2248 C CA . LEU A 1 282 ? 18.277 -1.296 8.374 1.00 93.38 282 LEU A CA 1
ATOM 2249 C C . LEU A 1 282 ? 17.454 -2.175 7.421 1.00 93.38 282 LEU A C 1
ATOM 2251 O O . LEU A 1 282 ? 16.981 -3.227 7.837 1.00 93.38 282 LEU A O 1
ATOM 2255 N N . SER A 1 283 ? 17.342 -1.796 6.144 1.00 93.81 283 SER A N 1
ATOM 2256 C CA . SER A 1 283 ? 16.631 -2.593 5.137 1.00 93.81 283 SER A CA 1
ATOM 2257 C C . SER A 1 283 ? 17.276 -3.962 4.929 1.00 93.81 283 SER A C 1
ATOM 2259 O O . SER A 1 283 ? 16.563 -4.959 4.887 1.00 93.81 283 SER A O 1
ATOM 2261 N N . LEU A 1 284 ? 18.615 -4.037 4.907 1.00 94.38 284 LEU A N 1
ATOM 2262 C CA . LEU A 1 284 ? 19.335 -5.319 4.834 1.00 94.38 284 LEU A CA 1
ATOM 2263 C C . LEU A 1 284 ? 19.040 -6.217 6.035 1.00 94.38 284 LEU A C 1
ATOM 2265 O O . LEU A 1 284 ? 18.821 -7.412 5.866 1.00 94.38 284 LEU A O 1
ATOM 2269 N N . LYS A 1 285 ? 19.012 -5.649 7.248 1.00 96.25 285 LYS A N 1
ATOM 2270 C CA . LYS A 1 285 ? 18.700 -6.417 8.463 1.00 96.25 285 LYS A CA 1
ATOM 2271 C C . LYS A 1 285 ? 17.284 -6.983 8.416 1.00 96.25 285 LYS A C 1
ATOM 2273 O O . LYS A 1 285 ? 17.087 -8.145 8.749 1.00 96.25 285 LYS A O 1
ATOM 2278 N N . VAL A 1 286 ? 16.312 -6.177 7.989 1.00 96.19 286 VAL A N 1
ATOM 2279 C CA . VAL A 1 286 ? 14.920 -6.629 7.866 1.00 96.19 286 VAL A CA 1
ATOM 2280 C C . VAL A 1 286 ? 14.783 -7.691 6.773 1.00 96.19 286 VAL A C 1
ATOM 2282 O O . VAL A 1 286 ? 14.127 -8.702 7.007 1.00 96.19 286 VAL A O 1
ATOM 2285 N N . ALA A 1 287 ? 15.449 -7.513 5.626 1.00 97.00 287 ALA A N 1
ATOM 2286 C CA . ALA A 1 287 ? 15.488 -8.515 4.563 1.00 97.00 287 ALA A CA 1
ATOM 2287 C C . ALA A 1 287 ? 16.047 -9.856 5.064 1.00 97.00 287 ALA A C 1
ATOM 2289 O O . ALA A 1 287 ? 15.455 -10.893 4.788 1.00 97.00 287 ALA A O 1
ATOM 2290 N N . ALA A 1 288 ? 17.137 -9.833 5.840 1.00 96.88 288 ALA A N 1
ATOM 2291 C CA . ALA A 1 288 ? 17.730 -11.037 6.418 1.00 96.88 288 ALA A CA 1
ATOM 2292 C C . ALA A 1 288 ? 16.770 -11.745 7.389 1.00 96.88 288 ALA A C 1
ATOM 2294 O O . ALA A 1 288 ? 16.503 -12.929 7.226 1.00 96.88 288 ALA A O 1
ATOM 2295 N N . ILE A 1 289 ? 16.176 -11.013 8.340 1.00 97.25 289 ILE A N 1
ATOM 2296 C CA . ILE A 1 289 ? 15.235 -11.587 9.320 1.00 97.25 289 ILE A CA 1
ATOM 2297 C C . ILE A 1 289 ? 14.019 -12.212 8.626 1.00 97.25 289 ILE A C 1
ATOM 2299 O O . ILE A 1 289 ? 13.589 -13.311 8.985 1.00 97.25 289 ILE A O 1
ATOM 2303 N N . LEU A 1 290 ? 13.448 -11.508 7.644 1.00 96.31 290 LEU A N 1
ATOM 2304 C CA . LEU A 1 290 ? 12.285 -11.992 6.908 1.00 96.31 290 LEU A CA 1
ATOM 2305 C C . LEU A 1 290 ? 12.650 -13.183 6.007 1.00 96.31 290 LEU A C 1
ATOM 2307 O O . LEU A 1 290 ? 11.893 -14.150 5.956 1.00 96.31 290 LEU A O 1
ATOM 2311 N N . GLY A 1 291 ? 13.826 -13.152 5.373 1.00 96.31 291 GLY A N 1
ATOM 2312 C CA . GLY A 1 291 ? 14.381 -14.266 4.603 1.00 96.31 291 GLY A CA 1
ATOM 2313 C C . GLY A 1 291 ? 14.572 -15.527 5.449 1.00 96.31 291 GLY A C 1
ATOM 2314 O O . GLY A 1 291 ? 14.084 -16.589 5.076 1.00 96.31 291 GLY A O 1
ATOM 2315 N N . ASP A 1 292 ? 15.158 -15.406 6.643 1.00 96.81 292 ASP A N 1
ATOM 2316 C CA . ASP A 1 292 ? 15.297 -16.522 7.590 1.00 96.81 292 ASP A CA 1
ATOM 2317 C C . ASP A 1 292 ? 13.930 -17.071 8.040 1.00 96.81 292 ASP A C 1
ATOM 2319 O O . ASP A 1 292 ? 13.766 -18.259 8.331 1.00 96.81 292 ASP A O 1
ATOM 2323 N N . GLY A 1 293 ? 12.922 -16.202 8.158 1.00 95.75 293 GLY A N 1
ATOM 2324 C CA . GLY A 1 293 ? 11.536 -16.601 8.404 1.00 95.75 293 GLY A CA 1
ATOM 2325 C C . GLY A 1 293 ? 10.952 -17.425 7.255 1.00 95.75 293 GLY A C 1
ATOM 2326 O O . GLY A 1 293 ? 10.362 -18.481 7.495 1.00 95.75 293 GLY A O 1
ATOM 2327 N N . LEU A 1 294 ? 11.165 -16.971 6.020 1.00 94.75 294 LEU A N 1
ATOM 2328 C CA . LEU A 1 294 ? 10.693 -17.619 4.800 1.00 94.75 294 LEU A CA 1
ATOM 2329 C C . LEU A 1 294 ? 11.333 -18.998 4.588 1.00 94.75 294 LEU A C 1
ATOM 2331 O O . LEU A 1 294 ? 10.618 -19.967 4.338 1.00 94.75 294 LEU A O 1
ATOM 2335 N N . GLU A 1 295 ? 12.646 -19.124 4.785 1.00 94.69 295 GLU A N 1
ATOM 2336 C CA . GLU A 1 295 ? 13.342 -20.416 4.706 1.00 94.69 295 GLU A CA 1
ATOM 2337 C C . GLU A 1 295 ? 12.803 -21.419 5.735 1.00 94.69 295 GLU A C 1
ATOM 2339 O O . GLU A 1 295 ? 12.527 -22.577 5.419 1.00 94.69 295 GLU A O 1
ATOM 2344 N N . ARG A 1 296 ? 12.529 -20.967 6.965 1.00 92.56 296 ARG A N 1
ATOM 2345 C CA . ARG A 1 296 ? 11.890 -21.812 7.989 1.00 92.56 296 ARG A CA 1
ATOM 2346 C C . ARG A 1 296 ? 10.456 -22.213 7.639 1.00 92.56 296 ARG A C 1
ATOM 2348 O O . ARG A 1 296 ? 9.996 -23.260 8.094 1.00 92.56 296 ARG A O 1
ATOM 2355 N N . SER A 1 297 ? 9.720 -21.393 6.890 1.00 90.19 297 SER A N 1
ATOM 2356 C CA . SER A 1 297 ? 8.392 -21.763 6.377 1.00 90.19 297 SER A CA 1
ATOM 2357 C C . SER A 1 297 ? 8.505 -22.859 5.311 1.00 90.19 297 SER A C 1
ATOM 2359 O O . SER A 1 297 ? 7.800 -23.862 5.402 1.00 90.19 297 SER A O 1
ATOM 2361 N N . ARG A 1 298 ? 9.461 -22.742 4.380 1.00 90.69 298 ARG A N 1
ATOM 2362 C CA . ARG A 1 298 ? 9.719 -23.743 3.327 1.00 90.69 298 ARG A CA 1
ATOM 2363 C C . ARG A 1 298 ? 10.106 -25.107 3.891 1.00 90.69 298 ARG A C 1
ATOM 2365 O O . ARG A 1 298 ? 9.553 -26.127 3.491 1.00 90.69 298 ARG A O 1
ATOM 2372 N N . LEU A 1 299 ? 11.001 -25.123 4.879 1.00 87.19 299 LEU A N 1
ATOM 2373 C CA . LEU A 1 299 ? 11.437 -26.360 5.536 1.00 87.19 299 LEU A CA 1
ATOM 2374 C C . LEU A 1 299 ? 10.294 -27.083 6.266 1.00 87.19 299 LEU A C 1
ATOM 2376 O O . LEU A 1 299 ? 10.283 -28.312 6.310 1.00 87.19 299 LEU A O 1
ATOM 2380 N N . ARG A 1 300 ? 9.313 -26.348 6.808 1.00 80.19 300 ARG A N 1
ATOM 2381 C CA . ARG A 1 300 ? 8.125 -26.951 7.433 1.00 80.19 300 ARG A CA 1
ATOM 2382 C C . ARG A 1 300 ? 7.241 -27.683 6.425 1.00 80.19 300 ARG A C 1
ATOM 2384 O O . ARG A 1 300 ? 6.797 -28.780 6.738 1.00 80.19 300 ARG A O 1
ATOM 2391 N N . GLY A 1 301 ? 7.049 -27.123 5.229 1.00 68.31 301 GLY A N 1
ATOM 2392 C CA . GLY A 1 301 ? 6.288 -27.783 4.161 1.00 68.31 301 GLY A CA 1
ATOM 2393 C C . GLY A 1 301 ? 6.930 -29.093 3.685 1.00 68.31 301 GLY A C 1
ATOM 2394 O O . GLY A 1 301 ? 6.231 -30.065 3.415 1.00 68.31 301 GLY A O 1
ATOM 2395 N N . LEU A 1 302 ? 8.267 -29.157 3.666 1.00 62.84 302 LEU A N 1
ATOM 2396 C CA . LEU A 1 302 ? 9.009 -30.372 3.300 1.00 62.84 302 LEU A CA 1
ATOM 2397 C C . LEU A 1 302 ? 8.937 -31.465 4.381 1.00 62.84 302 LEU A C 1
ATOM 2399 O O . LEU A 1 302 ? 8.873 -32.647 4.053 1.00 62.84 302 LEU A O 1
ATOM 2403 N N . GLY A 1 303 ? 8.920 -31.085 5.664 1.00 57.25 303 GLY A N 1
ATOM 2404 C CA . GLY A 1 303 ? 8.872 -32.026 6.791 1.00 57.25 303 GLY A CA 1
ATOM 2405 C C . GLY A 1 303 ? 7.533 -32.753 6.970 1.00 57.25 303 GLY A C 1
ATOM 2406 O O . GLY A 1 303 ? 7.504 -33.821 7.571 1.00 57.25 303 GLY A O 1
ATOM 2407 N N . SER A 1 304 ? 6.432 -32.220 6.431 1.00 53.03 304 SER A N 1
ATOM 2408 C CA . SER A 1 304 ? 5.116 -32.882 6.439 1.00 53.03 304 SER A CA 1
ATOM 2409 C C . SER A 1 304 ? 4.918 -33.909 5.314 1.00 53.03 304 SER A C 1
ATOM 2411 O O . SER A 1 304 ? 3.931 -34.638 5.331 1.00 53.03 304 SER A O 1
ATOM 2413 N N . GLY A 1 305 ? 5.834 -33.982 4.340 1.00 45.47 305 GLY A N 1
ATOM 2414 C CA . GLY A 1 305 ? 5.733 -34.876 3.178 1.00 45.47 305 GLY A CA 1
ATOM 2415 C C . GLY A 1 305 ? 6.364 -36.265 3.352 1.00 45.47 305 GLY A C 1
ATOM 2416 O O . GLY A 1 305 ? 6.278 -37.079 2.436 1.00 45.47 305 GLY A O 1
ATOM 2417 N N . THR A 1 306 ? 7.012 -36.555 4.487 1.00 42.72 306 THR A N 1
ATOM 2418 C CA . THR A 1 306 ? 7.796 -37.795 4.678 1.00 42.72 306 THR A CA 1
ATOM 2419 C C . THR A 1 306 ? 7.148 -38.876 5.546 1.00 42.72 306 THR A C 1
ATOM 2421 O O . THR A 1 306 ? 7.717 -39.959 5.659 1.00 42.72 306 THR A O 1
ATOM 2424 N N . ASP A 1 307 ? 5.942 -38.671 6.076 1.00 44.25 307 ASP A N 1
ATOM 2425 C CA . ASP A 1 307 ? 5.244 -39.685 6.882 1.00 44.25 307 ASP A CA 1
ATOM 2426 C C . ASP A 1 307 ? 4.217 -40.478 6.059 1.00 44.25 307 ASP A C 1
ATOM 2428 O O . ASP A 1 307 ? 3.034 -40.472 6.365 1.00 44.25 307 ASP A O 1
ATOM 2432 N N . PHE A 1 308 ? 4.650 -41.172 5.001 1.00 43.34 308 PHE A N 1
ATOM 2433 C CA . PHE A 1 308 ? 3.907 -42.306 4.419 1.00 43.34 308 PHE A CA 1
ATOM 2434 C C . PHE A 1 308 ? 4.830 -43.188 3.556 1.00 43.34 308 PHE A C 1
ATOM 2436 O O . PHE A 1 308 ? 4.733 -43.254 2.335 1.00 43.34 308 PHE A O 1
ATOM 2443 N N . ALA A 1 309 ? 5.723 -43.927 4.212 1.00 37.19 309 ALA A N 1
ATOM 2444 C CA . ALA A 1 309 ? 6.258 -45.177 3.679 1.00 37.19 309 ALA A CA 1
ATOM 2445 C C . ALA A 1 309 ? 6.238 -46.202 4.815 1.00 37.19 309 ALA A C 1
ATOM 2447 O O . ALA A 1 309 ? 7.146 -46.281 5.639 1.00 37.19 309 ALA A O 1
ATOM 2448 N N . GLY A 1 310 ? 5.111 -46.910 4.900 1.00 34.69 310 GLY A N 1
ATOM 2449 C CA . GLY A 1 310 ? 4.830 -47.894 5.930 1.00 34.69 310 GLY A CA 1
ATOM 2450 C C . GLY A 1 310 ? 5.909 -48.967 6.005 1.00 34.69 310 GLY A C 1
ATOM 2451 O O . GLY A 1 310 ? 6.203 -49.654 5.028 1.00 34.69 310 GLY A O 1
ATOM 2452 N N . ALA A 1 311 ? 6.441 -49.121 7.213 1.00 36.09 311 ALA A N 1
ATOM 2453 C CA . ALA A 1 311 ? 7.106 -50.322 7.667 1.00 36.09 311 ALA A CA 1
ATOM 2454 C C . ALA A 1 311 ? 6.153 -51.514 7.502 1.00 36.09 311 ALA A C 1
ATOM 2456 O O . ALA A 1 311 ? 5.124 -51.613 8.171 1.00 36.09 311 ALA A O 1
ATOM 2457 N N . GLY A 1 312 ? 6.506 -52.411 6.590 1.00 33.88 312 GLY A N 1
ATOM 2458 C CA . GLY A 1 312 ? 5.907 -53.725 6.463 1.00 33.88 312 GLY A CA 1
ATOM 2459 C C . GLY A 1 312 ? 6.993 -54.772 6.605 1.00 33.88 312 GLY A C 1
ATOM 2460 O O . GLY A 1 312 ? 7.468 -55.280 5.601 1.00 33.88 312 GLY A O 1
ATOM 2461 N N . GLU A 1 313 ? 7.367 -55.113 7.836 1.00 31.22 313 GLU A N 1
ATOM 2462 C CA . GLU A 1 313 ? 7.945 -56.429 8.098 1.00 31.22 313 GLU A CA 1
ATOM 2463 C C . GLU A 1 313 ? 7.486 -56.940 9.464 1.00 31.22 313 GLU A C 1
ATOM 2465 O O . GLU A 1 313 ? 7.684 -56.328 10.515 1.00 31.22 313 GLU A O 1
ATOM 2470 N N . GLN A 1 314 ? 6.743 -58.040 9.393 1.00 33.12 314 GLN A N 1
ATOM 2471 C CA . GLN A 1 314 ? 6.099 -58.722 10.498 1.00 33.12 314 GLN A CA 1
ATOM 2472 C C . GLN A 1 314 ? 7.113 -59.590 11.249 1.00 33.12 314 GLN A C 1
ATOM 2474 O O . GLN A 1 314 ? 7.817 -60.393 10.653 1.00 33.12 314 GLN A O 1
ATOM 2479 N N . SER A 1 315 ? 7.095 -59.447 12.574 1.00 32.50 315 SER A N 1
ATOM 2480 C CA . SER A 1 315 ? 7.053 -60.517 13.579 1.00 32.50 315 SER A CA 1
ATOM 2481 C C . SER A 1 315 ? 7.815 -61.824 13.304 1.00 32.50 315 SER A C 1
ATOM 2483 O O . SER A 1 315 ? 7.350 -62.671 12.550 1.00 32.50 315 SER A O 1
ATOM 2485 N N . THR A 1 316 ? 8.826 -62.095 14.134 1.00 30.88 316 THR A N 1
ATOM 2486 C CA . THR A 1 316 ? 8.899 -63.391 14.829 1.00 30.88 316 THR A CA 1
ATOM 2487 C C . THR A 1 316 ? 9.455 -63.208 16.233 1.00 30.88 316 THR A C 1
ATOM 2489 O O . THR A 1 316 ? 10.616 -62.866 16.439 1.00 30.88 316 THR A O 1
ATOM 2492 N N . ILE A 1 317 ? 8.578 -63.461 17.198 1.00 34.59 317 ILE A N 1
ATOM 2493 C CA . ILE A 1 317 ? 8.883 -63.756 18.593 1.00 34.59 317 ILE A CA 1
ATOM 2494 C C . ILE A 1 317 ? 9.625 -65.099 18.650 1.00 34.59 317 ILE A C 1
ATOM 2496 O O . ILE A 1 317 ? 9.154 -66.093 18.098 1.00 34.59 317 ILE A O 1
ATOM 2500 N N . SER A 1 318 ? 10.734 -65.161 19.383 1.00 32.56 318 SER A N 1
ATOM 2501 C CA . SER A 1 318 ? 11.146 -66.380 20.084 1.00 32.56 318 SER A CA 1
ATOM 2502 C C . SER A 1 318 ? 11.807 -66.016 21.407 1.00 32.56 318 SER A C 1
ATOM 2504 O O . SER A 1 318 ? 12.661 -65.138 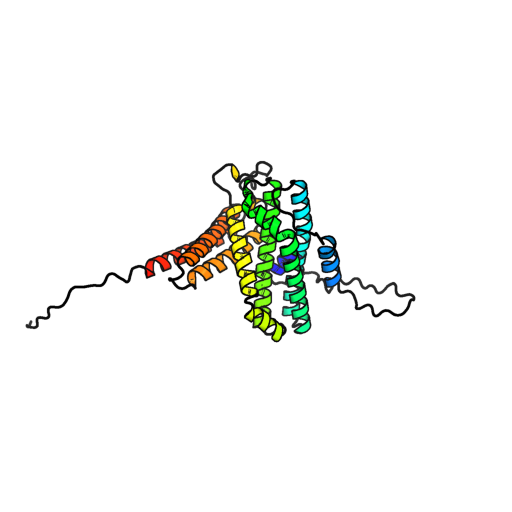21.488 1.00 32.56 318 SER A O 1
ATOM 2506 N N . GLN A 1 319 ? 11.287 -66.659 22.446 1.00 34.88 319 GLN A N 1
ATOM 2507 C CA . GLN A 1 319 ? 11.664 -66.568 23.848 1.00 34.88 319 GLN A CA 1
ATOM 2508 C C . GLN A 1 319 ? 12.926 -67.404 24.155 1.00 34.88 319 GLN A C 1
ATOM 2510 O O . GLN A 1 319 ? 13.231 -68.324 23.400 1.00 34.88 319 GLN A O 1
ATOM 2515 N N . VAL A 1 320 ? 13.481 -67.179 25.363 1.00 30.41 320 VAL A N 1
ATOM 2516 C CA . VAL A 1 320 ? 14.337 -68.094 26.169 1.00 30.41 320 VAL A CA 1
ATOM 2517 C C . VAL A 1 320 ? 15.815 -68.124 25.693 1.00 30.41 320 VAL A C 1
ATOM 2519 O O . VAL A 1 320 ? 16.059 -68.211 24.503 1.00 30.41 320 VAL A O 1
ATOM 2522 N N . GLU A 1 321 ? 16.887 -67.960 26.486 1.00 28.97 321 GLU A N 1
ATOM 2523 C CA . GLU A 1 321 ? 17.218 -68.386 27.857 1.00 28.97 321 GLU A CA 1
ATOM 2524 C C . GLU A 1 321 ? 18.454 -67.608 28.401 1.00 28.97 321 GLU A C 1
ATOM 2526 O O . GLU A 1 321 ? 19.394 -67.340 27.662 1.00 28.97 321 GLU A O 1
ATOM 2531 N N . VAL A 1 322 ? 18.424 -67.268 29.696 1.00 35.66 322 VAL A N 1
ATOM 2532 C CA . VAL A 1 322 ? 19.492 -67.361 30.727 1.00 35.66 322 VAL A CA 1
ATOM 2533 C C . VAL A 1 322 ? 20.981 -67.191 30.324 1.00 35.66 322 VAL A C 1
ATOM 2535 O O . VAL A 1 322 ? 21.611 -68.134 29.857 1.00 35.66 322 VAL A O 1
ATOM 2538 N N . PHE A 1 323 ? 21.577 -66.036 30.654 1.00 38.12 323 PHE A N 1
ATOM 2539 C CA . PHE A 1 323 ? 22.630 -65.789 31.674 1.00 38.12 323 PHE A CA 1
ATOM 2540 C C . PHE A 1 323 ? 23.157 -64.354 31.534 1.00 38.12 323 PHE A C 1
ATOM 2542 O O . PHE A 1 323 ? 23.428 -63.923 30.393 1.00 38.12 323 PHE A O 1
#